Protein AF-A0A4Q6V0B9-F1 (afdb_monomer)

Mean predicted aligned error: 12.55 Å

Secondary structure (DSSP, 8-state):
--HHHHHHHSSHHHHHHHHHHHHHHHHHHHHHTT--HHHHHHHHHHHHHHHHHHHHHHHHTS-PPPPPPPTTSPPEEEEEEEEEEEEEETTT--EETT--S-STTEEEEEEEEE--TTS--EEEEEEESS-GGGTTSPPGGGPPPEEEEEE-SS-TT-EE--SS--HHHHHHHHHHHHSPPP-PPP----SSPTTHHHHHHHHHHHHHHHHHHHH--

Structure (mmCIF, N/CA/C/O backbone):
data_AF-A0A4Q6V0B9-F1
#
_entry.id   AF-A0A4Q6V0B9-F1
#
loop_
_atom_site.group_PDB
_atom_site.id
_atom_site.type_symbol
_atom_site.label_atom_id
_atom_site.label_alt_id
_atom_site.label_comp_id
_atom_site.label_asym_id
_atom_site.label_entity_id
_atom_site.label_seq_id
_atom_site.pdbx_PDB_ins_code
_atom_site.Cartn_x
_atom_site.Cartn_y
_atom_site.Cartn_z
_atom_site.occupancy
_atom_site.B_iso_or_equiv
_atom_site.auth_seq_id
_atom_site.auth_comp_id
_atom_site.auth_asym_id
_atom_site.auth_atom_id
_atom_site.pdbx_PDB_model_num
ATOM 1 N N . MET A 1 1 ? 15.419 -23.524 -5.557 1.00 50.53 1 MET A N 1
ATOM 2 C CA . MET A 1 1 ? 14.601 -22.535 -6.299 1.00 50.53 1 MET A CA 1
ATOM 3 C C . MET A 1 1 ? 13.238 -23.165 -6.580 1.00 50.53 1 MET A C 1
ATOM 5 O O . MET A 1 1 ? 13.210 -24.249 -7.146 1.00 50.53 1 MET A O 1
ATOM 9 N N . ASN A 1 2 ? 12.128 -22.582 -6.110 1.00 62.88 2 ASN A N 1
ATOM 10 C CA . ASN A 1 2 ? 10.799 -23.210 -6.207 1.00 62.88 2 ASN A CA 1
ATOM 11 C C . ASN A 1 2 ? 10.271 -23.213 -7.658 1.00 62.88 2 ASN A C 1
ATOM 13 O O . ASN A 1 2 ? 10.481 -22.255 -8.401 1.00 62.88 2 ASN A O 1
ATOM 17 N N . ARG A 1 3 ? 9.529 -24.263 -8.057 1.00 60.28 3 ARG A N 1
ATOM 18 C CA . ARG A 1 3 ? 8.915 -24.395 -9.404 1.00 60.28 3 ARG A CA 1
ATOM 19 C C . ARG A 1 3 ? 8.050 -23.189 -9.796 1.00 60.28 3 ARG A C 1
ATOM 21 O O . ARG A 1 3 ? 8.023 -22.807 -10.963 1.00 60.28 3 ARG A O 1
ATOM 28 N N . ALA A 1 4 ? 7.376 -22.575 -8.823 1.00 58.84 4 ALA A N 1
ATOM 29 C CA . ALA A 1 4 ? 6.580 -21.365 -9.027 1.00 58.84 4 ALA A CA 1
ATOM 30 C C . ALA A 1 4 ? 7.448 -20.158 -9.424 1.00 58.84 4 ALA A C 1
ATOM 32 O O . ALA A 1 4 ? 7.098 -19.416 -10.336 1.00 58.84 4 ALA A O 1
ATOM 33 N N . THR A 1 5 ? 8.618 -20.005 -8.798 1.00 57.66 5 THR A N 1
ATOM 34 C CA . THR A 1 5 ? 9.579 -18.938 -9.101 1.00 57.66 5 THR A CA 1
ATOM 35 C C . THR A 1 5 ? 10.190 -19.124 -10.489 1.00 57.66 5 THR A C 1
ATOM 37 O O . THR A 1 5 ? 10.350 -18.155 -11.219 1.00 57.66 5 THR A O 1
ATOM 40 N N . PHE A 1 6 ? 10.461 -20.372 -10.888 1.00 61.44 6 PHE A N 1
ATOM 41 C CA . PHE A 1 6 ? 10.978 -20.697 -12.221 1.00 61.44 6 PHE A CA 1
ATOM 42 C C . PHE A 1 6 ? 9.956 -20.400 -13.330 1.00 61.44 6 PHE A C 1
ATOM 44 O O . PHE A 1 6 ? 10.293 -19.751 -14.314 1.00 61.44 6 PHE A O 1
ATOM 51 N N . ARG A 1 7 ? 8.685 -20.795 -13.153 1.00 61.41 7 ARG A N 1
ATOM 52 C CA . ARG A 1 7 ? 7.607 -20.445 -14.099 1.00 61.41 7 ARG A CA 1
ATOM 53 C C . ARG A 1 7 ? 7.353 -18.942 -14.187 1.00 61.41 7 ARG A C 1
ATOM 55 O O . ARG A 1 7 ? 7.027 -18.458 -15.263 1.00 61.41 7 ARG A O 1
ATOM 62 N N . ALA A 1 8 ? 7.498 -18.214 -13.082 1.00 61.16 8 ALA A N 1
ATOM 63 C CA . ALA A 1 8 ? 7.371 -16.760 -13.086 1.00 61.16 8 ALA A CA 1
ATOM 64 C C . ALA A 1 8 ? 8.537 -16.075 -13.824 1.00 61.16 8 ALA A C 1
ATOM 66 O O . ALA A 1 8 ? 8.316 -15.069 -14.491 1.00 61.16 8 ALA A O 1
ATOM 67 N N . LEU A 1 9 ? 9.757 -16.623 -13.734 1.00 61.03 9 LEU A N 1
ATOM 68 C CA . LEU A 1 9 ? 10.940 -16.084 -14.414 1.00 61.03 9 LEU A CA 1
ATOM 69 C C . LEU A 1 9 ? 10.961 -16.404 -15.919 1.00 61.03 9 LEU A C 1
ATOM 71 O O . LEU A 1 9 ? 11.289 -15.540 -16.721 1.00 61.03 9 LEU A O 1
ATOM 75 N N . PHE A 1 10 ? 10.600 -17.633 -16.299 1.00 64.31 10 PHE A N 1
ATOM 76 C CA . PHE A 1 10 ? 10.677 -18.145 -17.677 1.00 64.31 10 PHE A CA 1
ATOM 77 C C . PHE A 1 10 ? 9.311 -18.256 -18.368 1.00 64.31 10 PHE A C 1
ATOM 79 O O . PHE A 1 10 ? 9.155 -18.973 -19.354 1.00 64.31 10 PHE A O 1
ATOM 86 N N . GLY A 1 11 ? 8.292 -17.575 -17.844 1.00 69.00 11 GLY A N 1
ATOM 87 C CA . GLY A 1 11 ? 6.987 -17.517 -18.490 1.00 69.00 11 GLY A CA 1
ATOM 88 C C . GLY A 1 11 ? 7.049 -16.735 -19.813 1.00 69.00 11 GLY A C 1
ATOM 89 O O . GLY A 1 11 ? 7.821 -15.779 -19.914 1.00 69.00 11 GLY A O 1
ATOM 90 N N . PRO A 1 12 ? 6.200 -17.062 -20.806 1.00 66.00 12 PRO A N 1
ATOM 91 C CA . PRO A 1 12 ? 6.131 -16.336 -22.076 1.00 66.00 12 PRO A CA 1
ATOM 92 C C . PRO A 1 12 ? 6.023 -14.801 -21.943 1.00 66.00 12 PRO A C 1
ATOM 94 O O . PRO A 1 12 ? 6.752 -14.112 -22.658 1.00 66.00 12 PRO A O 1
ATOM 97 N N . PRO A 1 13 ? 5.228 -14.216 -21.016 1.00 65.19 13 PRO A N 1
ATOM 98 C CA . PRO A 1 13 ? 5.191 -12.759 -20.867 1.00 65.19 13 PRO A CA 1
ATOM 99 C C . PRO A 1 13 ? 6.498 -12.173 -20.310 1.00 65.19 13 PRO A C 1
ATOM 101 O O . PRO A 1 13 ? 6.861 -11.054 -20.664 1.00 65.19 13 PRO A O 1
ATOM 104 N N . ALA A 1 14 ? 7.227 -12.918 -19.472 1.00 63.88 14 ALA A N 1
ATOM 105 C CA . ALA A 1 14 ? 8.509 -12.473 -18.928 1.00 63.88 14 ALA A CA 1
ATOM 106 C C . ALA A 1 14 ? 9.616 -12.500 -19.995 1.00 63.88 14 ALA A C 1
ATOM 108 O O . ALA A 1 14 ? 10.407 -11.565 -20.089 1.00 63.88 14 ALA A O 1
ATOM 109 N N . LEU A 1 15 ? 9.629 -13.530 -20.844 1.00 68.00 15 LEU A N 1
ATOM 110 C CA . LEU A 1 15 ? 10.570 -13.646 -21.962 1.00 68.00 15 LEU A CA 1
ATOM 111 C C . LEU A 1 15 ? 10.353 -12.543 -23.006 1.00 68.00 15 LEU A C 1
ATOM 113 O O . LEU A 1 15 ? 11.308 -11.874 -23.395 1.00 68.00 15 LEU A O 1
ATOM 117 N N . LEU A 1 16 ? 9.101 -12.301 -23.407 1.00 72.81 16 LEU A N 1
ATOM 118 C CA . LEU A 1 16 ? 8.765 -11.247 -24.372 1.00 72.81 16 LEU A CA 1
ATOM 119 C C . LEU A 1 16 ? 9.077 -9.846 -23.830 1.00 72.81 16 LEU A C 1
ATOM 121 O O . LEU A 1 16 ? 9.609 -9.010 -24.556 1.00 72.81 16 LEU A O 1
ATOM 125 N N . GLY A 1 17 ? 8.802 -9.595 -22.546 1.00 68.06 17 GLY A N 1
ATOM 126 C CA . GLY A 1 17 ? 9.111 -8.316 -21.904 1.00 68.06 17 GLY A CA 1
ATOM 127 C C . GLY A 1 17 ? 10.608 -8.067 -21.685 1.00 68.06 17 GLY A C 1
ATOM 128 O O . GLY A 1 17 ? 11.027 -6.914 -21.608 1.00 68.06 17 GLY A O 1
ATOM 129 N N . ALA A 1 18 ? 11.427 -9.120 -21.595 1.00 76.56 18 ALA A N 1
ATOM 130 C CA . ALA A 1 18 ? 12.866 -8.999 -21.362 1.00 76.56 18 ALA A CA 1
ATOM 131 C C . ALA A 1 18 ? 13.664 -8.651 -22.631 1.00 76.56 18 ALA A C 1
ATOM 133 O O . ALA A 1 18 ? 14.742 -8.072 -22.519 1.00 76.56 18 ALA A O 1
ATOM 134 N N . LEU A 1 19 ? 13.140 -8.949 -23.826 1.00 76.38 19 LEU A N 1
ATOM 135 C CA . LEU A 1 19 ? 13.783 -8.633 -25.110 1.00 76.38 19 LEU A CA 1
ATOM 136 C C . LEU A 1 19 ? 14.119 -7.140 -25.296 1.00 76.38 19 LEU A C 1
ATOM 138 O O . LEU A 1 19 ? 15.283 -6.840 -25.566 1.00 76.38 19 LEU A O 1
ATOM 142 N N . PRO A 1 20 ? 13.181 -6.184 -25.128 1.00 76.81 20 PRO A N 1
ATOM 143 C CA . PRO A 1 20 ? 13.500 -4.762 -25.281 1.00 76.81 20 PRO A CA 1
ATOM 144 C C . PRO A 1 20 ? 14.493 -4.266 -24.218 1.00 76.81 20 PRO A C 1
ATOM 146 O O . PRO A 1 20 ? 15.360 -3.447 -24.520 1.00 76.81 20 PRO A O 1
ATOM 149 N N . VAL A 1 21 ? 14.416 -4.799 -22.992 1.00 77.56 21 VAL A N 1
ATOM 150 C CA . VAL A 1 21 ? 15.358 -4.485 -21.904 1.00 77.56 21 VAL A CA 1
ATOM 151 C C . VAL A 1 21 ? 16.761 -4.999 -22.244 1.00 77.56 21 VAL A C 1
ATOM 153 O O . VAL A 1 21 ? 17.739 -4.266 -22.114 1.00 77.56 21 VAL A O 1
ATOM 156 N N . GLY A 1 22 ? 16.862 -6.237 -22.731 1.00 74.62 22 GLY A N 1
ATOM 157 C CA . GLY A 1 22 ? 18.119 -6.840 -23.164 1.00 74.62 22 GLY A CA 1
ATOM 158 C C . GLY A 1 22 ? 18.735 -6.119 -24.360 1.00 74.62 22 GLY A C 1
ATOM 159 O O . GLY A 1 22 ? 19.936 -5.864 -24.356 1.00 74.62 22 GLY A O 1
ATOM 160 N N . ALA A 1 23 ? 17.936 -5.710 -25.348 1.00 77.44 23 ALA A N 1
ATOM 161 C CA . ALA A 1 23 ? 18.414 -4.936 -26.495 1.00 77.44 23 ALA A CA 1
ATOM 162 C C . ALA A 1 23 ? 19.003 -3.576 -26.074 1.00 77.44 23 ALA A C 1
ATOM 164 O O . ALA A 1 23 ? 20.096 -3.217 -26.516 1.00 77.44 23 ALA A O 1
ATOM 165 N N . ALA A 1 24 ? 18.331 -2.855 -25.167 1.00 78.00 24 ALA A N 1
ATOM 166 C CA . ALA A 1 24 ? 18.818 -1.585 -24.625 1.00 78.00 24 ALA A CA 1
ATOM 167 C C . ALA A 1 24 ? 20.164 -1.740 -23.892 1.00 78.00 24 ALA A C 1
ATOM 169 O O . ALA A 1 24 ? 21.108 -0.988 -24.149 1.00 78.00 24 ALA A O 1
ATOM 170 N N . LEU A 1 25 ? 20.276 -2.762 -23.036 1.00 77.25 25 LEU A N 1
ATOM 171 C CA . LEU A 1 25 ? 21.504 -3.079 -22.301 1.00 77.25 25 LEU A CA 1
ATOM 172 C C . LEU A 1 25 ? 22.638 -3.547 -23.225 1.00 77.25 25 LEU A C 1
ATOM 174 O O . LEU A 1 25 ? 23.798 -3.208 -22.997 1.00 77.25 25 LEU A O 1
ATOM 178 N N . THR A 1 26 ? 22.317 -4.282 -24.292 1.00 77.81 26 THR A N 1
ATOM 179 C CA . THR A 1 26 ? 23.293 -4.719 -25.304 1.00 77.81 26 THR A CA 1
ATOM 180 C C . THR A 1 26 ? 23.879 -3.521 -26.045 1.00 77.81 26 THR A C 1
ATOM 182 O O . THR A 1 26 ? 25.097 -3.416 -26.175 1.00 77.81 26 THR A O 1
ATOM 185 N N . ALA A 1 27 ? 23.031 -2.589 -26.495 1.00 76.81 27 ALA A N 1
ATOM 186 C CA . ALA A 1 27 ? 23.470 -1.370 -27.176 1.00 76.81 27 ALA A CA 1
ATOM 187 C C . ALA A 1 27 ? 24.380 -0.515 -26.278 1.00 76.81 27 ALA A C 1
ATOM 189 O O . ALA A 1 27 ? 25.416 -0.027 -26.733 1.00 76.81 27 ALA A O 1
ATOM 190 N N . LEU A 1 28 ? 24.040 -0.409 -24.988 1.00 74.19 28 LEU A N 1
ATOM 191 C CA . LEU A 1 28 ? 24.878 0.242 -23.982 1.00 74.19 28 LEU A CA 1
ATOM 192 C C . LEU A 1 28 ? 26.241 -0.463 -23.841 1.00 74.19 28 LEU A C 1
ATOM 194 O O . LEU A 1 28 ? 27.280 0.192 -23.896 1.00 74.19 28 LEU A O 1
ATOM 198 N N . GLY A 1 29 ? 26.250 -1.791 -23.689 1.00 76.94 29 GLY A N 1
ATOM 199 C CA . GLY A 1 29 ? 27.471 -2.584 -23.510 1.00 76.94 29 GLY A CA 1
ATOM 200 C C . GLY A 1 29 ? 28.407 -2.553 -24.723 1.00 76.94 29 GLY A C 1
ATOM 201 O O . GLY A 1 29 ? 29.620 -2.397 -24.573 1.00 76.94 29 GLY A O 1
ATOM 202 N N . LEU A 1 30 ? 27.860 -2.632 -25.938 1.00 78.44 30 LEU A N 1
ATOM 203 C CA . LEU A 1 30 ? 28.641 -2.487 -27.170 1.00 78.44 30 LEU A CA 1
ATOM 204 C C . LEU A 1 30 ? 29.199 -1.069 -27.311 1.00 78.44 30 LEU A C 1
ATOM 206 O O . LEU A 1 30 ? 30.365 -0.902 -27.660 1.00 78.44 30 LEU A O 1
ATOM 210 N N . GLY A 1 31 ? 28.407 -0.051 -26.972 1.00 74.81 31 GLY A N 1
ATOM 211 C CA . GLY A 1 31 ? 28.872 1.329 -26.946 1.00 74.81 31 GLY A CA 1
ATOM 212 C C . GLY A 1 31 ? 30.029 1.557 -25.962 1.00 74.81 31 GLY A C 1
ATOM 213 O O . GLY A 1 31 ? 31.002 2.221 -26.306 1.00 74.81 31 GLY A O 1
ATOM 214 N N . LEU A 1 32 ? 29.959 0.986 -24.754 1.00 77.31 32 LEU A N 1
ATOM 215 C CA . LEU A 1 32 ? 30.976 1.169 -23.704 1.00 77.31 32 LEU A CA 1
ATOM 216 C C . LEU A 1 32 ? 32.318 0.519 -24.040 1.00 77.31 32 LEU A C 1
ATOM 218 O O . LEU A 1 32 ? 33.349 0.932 -23.519 1.00 77.31 32 LEU A O 1
ATOM 222 N N . THR A 1 33 ? 32.310 -0.500 -24.894 1.00 76.38 33 THR A N 1
ATOM 223 C CA . THR A 1 33 ? 33.484 -1.342 -25.141 1.00 76.38 33 THR A CA 1
ATOM 224 C C . THR A 1 33 ? 34.158 -1.074 -26.493 1.00 76.38 33 THR A C 1
ATOM 226 O O . THR A 1 33 ? 35.020 -1.850 -26.908 1.00 76.38 33 THR A O 1
ATOM 229 N N . GLY A 1 34 ? 33.797 0.026 -27.165 1.00 66.31 34 GLY A N 1
ATOM 230 C CA . GLY A 1 34 ? 34.438 0.485 -28.406 1.00 66.31 34 GLY A CA 1
ATOM 231 C C . GLY A 1 34 ? 33.494 0.694 -29.594 1.00 66.31 34 GLY A C 1
ATOM 232 O O . GLY A 1 34 ? 33.956 1.043 -30.676 1.00 66.31 34 GLY A O 1
ATOM 233 N N . GLY A 1 35 ? 32.184 0.495 -29.423 1.00 67.81 35 GLY A N 1
ATOM 234 C CA . GLY A 1 35 ? 31.185 0.838 -30.435 1.00 67.81 35 GLY A CA 1
ATOM 235 C C . GLY A 1 35 ? 31.059 2.350 -30.659 1.00 67.81 35 GLY A C 1
ATOM 236 O O . GLY A 1 35 ? 31.429 3.164 -29.812 1.00 67.81 35 GLY A O 1
ATOM 237 N N . GLY A 1 36 ? 30.503 2.743 -31.809 1.00 77.94 36 GLY A N 1
ATOM 238 C CA . GLY A 1 36 ? 30.309 4.154 -32.153 1.00 77.94 36 GLY A CA 1
ATOM 239 C C . GLY A 1 36 ? 29.530 4.927 -31.079 1.00 77.94 36 GLY A C 1
ATOM 240 O O . GLY A 1 36 ? 28.572 4.417 -30.502 1.00 77.94 36 GLY A O 1
ATOM 241 N N . ARG A 1 37 ? 29.898 6.194 -30.844 1.00 79.56 37 ARG A N 1
ATOM 242 C CA . ARG A 1 37 ? 29.317 7.074 -29.803 1.00 79.56 37 ARG A CA 1
ATOM 243 C C . ARG A 1 37 ? 27.782 7.179 -29.853 1.00 79.56 37 ARG A C 1
ATOM 245 O O . ARG A 1 37 ? 27.145 7.426 -28.834 1.00 79.56 37 ARG A O 1
ATOM 252 N N . TRP A 1 38 ? 27.184 6.946 -31.017 1.00 76.69 38 TRP A N 1
ATOM 253 C CA . TRP A 1 38 ? 25.732 6.873 -31.195 1.00 76.69 38 TRP A CA 1
ATOM 254 C C . TRP A 1 38 ? 25.079 5.677 -30.478 1.00 76.69 38 TRP A C 1
ATOM 256 O O . TRP A 1 38 ? 24.003 5.833 -29.908 1.00 76.69 38 TRP A O 1
ATOM 266 N N . LEU A 1 39 ? 25.740 4.514 -30.431 1.00 75.75 39 LEU A N 1
ATOM 267 C CA . LEU A 1 39 ? 25.259 3.324 -29.710 1.00 75.75 39 LEU A CA 1
ATOM 268 C C . LEU A 1 39 ? 25.235 3.550 -28.196 1.00 75.75 39 LEU A C 1
ATOM 270 O O . LEU A 1 39 ? 24.290 3.132 -27.534 1.00 75.75 39 LEU A O 1
ATOM 274 N N . LEU A 1 40 ? 26.228 4.270 -27.664 1.00 75.06 40 LEU A N 1
ATOM 275 C CA . LEU A 1 40 ? 26.255 4.689 -26.260 1.00 75.06 40 LEU A CA 1
ATOM 276 C C . LEU A 1 40 ? 25.052 5.557 -25.900 1.00 75.06 40 LEU A C 1
ATOM 278 O O . LEU A 1 40 ? 24.365 5.279 -24.921 1.00 75.06 40 LEU A O 1
ATOM 282 N N . LEU A 1 41 ? 24.798 6.603 -26.691 1.00 79.00 41 LEU A N 1
ATOM 283 C CA . LEU A 1 41 ? 23.709 7.546 -26.433 1.00 79.00 41 LEU A CA 1
ATOM 284 C C . LEU A 1 41 ? 22.342 6.860 -26.543 1.00 79.00 41 LEU A C 1
ATOM 286 O O . LEU A 1 41 ? 21.498 7.027 -25.662 1.00 79.00 41 LEU A O 1
ATOM 290 N N . LEU A 1 42 ? 22.149 6.040 -27.581 1.00 79.25 42 LEU A N 1
ATOM 291 C CA . LEU A 1 42 ? 20.912 5.289 -27.788 1.00 79.25 42 LEU A CA 1
ATOM 292 C C . LEU A 1 42 ? 20.694 4.244 -26.682 1.00 79.25 42 LEU A C 1
ATOM 294 O O . LEU A 1 42 ? 19.610 4.168 -26.107 1.00 79.25 42 LEU A O 1
ATOM 298 N N . GLY A 1 43 ? 21.732 3.472 -26.349 1.00 75.06 43 GLY A N 1
ATOM 299 C CA . GLY A 1 43 ? 21.692 2.455 -25.300 1.00 75.06 43 GLY A CA 1
ATOM 300 C C . GLY A 1 43 ? 21.425 3.052 -23.921 1.00 75.06 43 GLY A C 1
ATOM 301 O O . GLY A 1 43 ? 20.606 2.522 -23.172 1.00 75.06 43 GLY A O 1
ATOM 302 N N . ALA A 1 44 ? 22.040 4.193 -23.598 1.00 75.56 44 ALA A N 1
ATOM 303 C CA . ALA A 1 44 ? 21.812 4.899 -22.339 1.00 75.56 44 ALA A CA 1
ATOM 304 C C . ALA A 1 44 ? 20.371 5.410 -22.222 1.00 75.56 44 ALA A C 1
ATOM 306 O O . ALA A 1 44 ? 19.712 5.147 -21.215 1.00 75.56 44 ALA A O 1
ATOM 307 N N . ALA A 1 45 ? 19.856 6.074 -23.261 1.00 77.00 45 ALA A N 1
ATOM 308 C CA . ALA A 1 45 ? 18.483 6.574 -23.279 1.00 77.00 45 ALA A CA 1
ATOM 309 C C . ALA A 1 45 ? 17.455 5.432 -23.184 1.00 77.00 45 ALA A C 1
ATOM 311 O O . ALA A 1 45 ? 16.521 5.499 -22.382 1.00 77.00 45 ALA A O 1
ATOM 312 N N . ALA A 1 46 ? 17.658 4.352 -23.943 1.00 76.94 46 ALA A N 1
ATOM 313 C CA . ALA A 1 46 ? 16.784 3.184 -23.917 1.00 76.94 46 ALA A CA 1
ATOM 314 C C . ALA A 1 46 ? 16.818 2.466 -22.557 1.00 76.94 46 ALA A C 1
ATOM 316 O O . ALA A 1 46 ? 15.772 2.081 -22.034 1.00 76.94 46 ALA A O 1
ATOM 317 N N . THR A 1 47 ? 17.999 2.340 -21.943 1.00 77.19 47 THR A N 1
ATOM 318 C CA . THR A 1 47 ? 18.152 1.723 -20.615 1.00 77.19 47 THR A CA 1
ATOM 319 C C . THR A 1 47 ? 17.480 2.571 -19.537 1.00 77.19 47 THR A C 1
ATOM 321 O O . THR A 1 47 ? 16.760 2.035 -18.695 1.00 77.19 47 THR A O 1
ATOM 324 N N . ALA A 1 48 ? 17.642 3.896 -19.586 1.00 76.94 48 ALA A N 1
ATOM 325 C CA . ALA A 1 48 ? 16.956 4.812 -18.678 1.00 76.94 48 ALA A CA 1
ATOM 326 C C . ALA A 1 48 ? 15.426 4.701 -18.812 1.00 76.94 48 ALA A C 1
ATOM 328 O O . ALA A 1 48 ? 14.727 4.577 -17.806 1.00 76.94 48 ALA A O 1
ATOM 329 N N . GLY A 1 49 ? 14.907 4.662 -20.044 1.00 75.12 49 GLY A N 1
ATOM 330 C CA . GLY A 1 49 ? 13.483 4.446 -20.310 1.00 75.12 49 GLY A CA 1
ATOM 331 C C . GLY A 1 49 ? 12.971 3.109 -19.764 1.00 75.12 49 GLY A C 1
ATOM 332 O O . GLY A 1 49 ? 11.942 3.069 -19.089 1.00 75.12 49 GLY A O 1
ATOM 333 N N . ALA A 1 50 ? 13.716 2.021 -19.981 1.00 77.00 50 ALA A N 1
ATOM 334 C CA . ALA A 1 50 ? 13.375 0.701 -19.454 1.00 77.00 50 ALA A CA 1
ATOM 335 C C . ALA A 1 50 ? 13.322 0.692 -17.918 1.00 77.00 50 ALA A C 1
ATOM 337 O O . ALA A 1 50 ? 12.365 0.180 -17.338 1.00 77.00 50 ALA A O 1
ATOM 338 N N . LEU A 1 51 ? 14.305 1.304 -17.250 1.00 78.50 51 LEU A N 1
ATOM 339 C CA . LEU A 1 51 ? 14.340 1.412 -15.790 1.00 78.50 51 LEU A CA 1
ATOM 340 C C . LEU A 1 51 ? 13.171 2.236 -15.237 1.00 78.50 51 LEU A C 1
ATOM 342 O O . LEU A 1 51 ? 12.594 1.851 -14.222 1.00 78.50 51 LEU A O 1
ATOM 346 N N . LEU A 1 52 ? 12.780 3.324 -15.907 1.00 76.25 52 LEU A N 1
ATOM 347 C CA . LEU A 1 52 ? 11.614 4.126 -15.520 1.00 76.25 52 LEU A CA 1
ATOM 348 C C . LEU A 1 52 ? 10.307 3.331 -15.630 1.00 76.25 52 LEU A C 1
ATOM 350 O O . LEU A 1 52 ? 9.482 3.368 -14.716 1.00 76.25 52 LEU A O 1
ATOM 354 N N . LEU A 1 53 ? 10.128 2.575 -16.714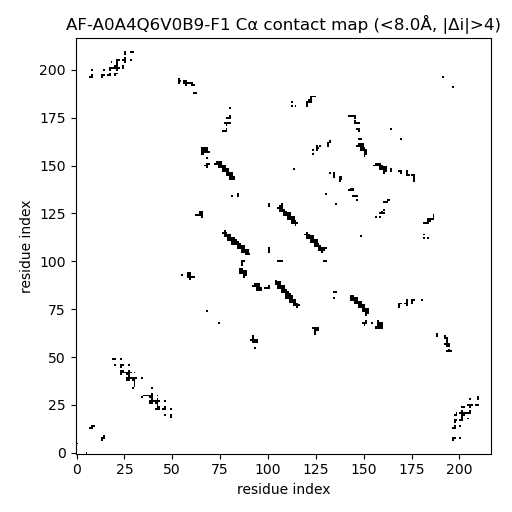 1.00 73.69 53 LEU A N 1
ATOM 355 C CA . LEU A 1 53 ? 8.956 1.716 -16.896 1.00 73.69 53 LEU A CA 1
ATOM 356 C C . LEU A 1 53 ? 8.910 0.599 -15.849 1.00 73.69 53 LEU A C 1
ATOM 358 O O . LEU A 1 53 ? 7.864 0.334 -15.259 1.00 73.69 53 LEU A O 1
ATOM 362 N N . LEU A 1 54 ? 10.053 -0.018 -15.563 1.00 73.31 54 LEU A N 1
ATOM 363 C CA . LEU A 1 54 ? 10.175 -1.042 -14.530 1.00 73.31 54 LEU A CA 1
ATOM 364 C C . LEU A 1 54 ? 9.908 -0.491 -13.131 1.00 73.31 54 LEU A C 1
ATOM 366 O O . LEU A 1 54 ? 9.236 -1.148 -12.341 1.00 73.31 54 LEU A O 1
ATOM 370 N N . ALA A 1 55 ? 10.372 0.723 -12.835 1.00 67.94 55 ALA A N 1
ATOM 371 C CA . ALA A 1 55 ? 10.039 1.410 -11.596 1.00 67.94 55 ALA A CA 1
ATOM 372 C C . ALA A 1 55 ? 8.525 1.653 -11.487 1.00 67.94 55 ALA A C 1
ATOM 374 O O . ALA A 1 55 ? 7.940 1.375 -10.442 1.00 67.94 55 ALA A O 1
ATOM 375 N N . ALA A 1 56 ? 7.862 2.073 -12.570 1.00 66.25 56 ALA A N 1
ATOM 376 C CA . ALA A 1 56 ? 6.410 2.249 -12.591 1.00 66.25 56 ALA A CA 1
ATOM 377 C C . ALA A 1 56 ? 5.650 0.927 -12.352 1.00 66.25 56 ALA A C 1
ATOM 379 O O . ALA A 1 56 ? 4.672 0.898 -11.599 1.00 66.25 56 ALA A O 1
ATOM 380 N N . VAL A 1 57 ? 6.118 -0.185 -12.931 1.00 66.56 57 VAL A N 1
ATOM 381 C CA . VAL A 1 57 ? 5.551 -1.524 -12.693 1.00 66.56 57 VAL A CA 1
ATOM 382 C C . VAL A 1 57 ? 5.782 -1.969 -11.247 1.00 66.56 57 VAL A C 1
ATOM 384 O O . VAL A 1 57 ? 4.841 -2.414 -10.585 1.00 66.56 57 VAL A O 1
ATOM 387 N N . ALA A 1 58 ? 6.991 -1.789 -10.717 1.00 64.19 58 ALA A N 1
ATOM 388 C CA . ALA A 1 58 ? 7.315 -2.085 -9.324 1.00 64.19 58 ALA A CA 1
ATOM 389 C C . ALA A 1 58 ? 6.441 -1.281 -8.349 1.00 64.19 58 ALA A C 1
ATOM 391 O O . ALA A 1 58 ? 6.003 -1.813 -7.329 1.00 64.19 58 ALA A O 1
ATOM 392 N N . GLU A 1 59 ? 6.136 -0.021 -8.671 1.00 60.78 59 GLU A N 1
ATOM 393 C CA . GLU A 1 59 ? 5.215 0.808 -7.895 1.00 60.78 59 GLU A CA 1
ATOM 394 C C . GLU A 1 59 ? 3.771 0.287 -7.946 1.00 60.78 59 GLU A C 1
ATOM 396 O O . GLU A 1 59 ? 3.117 0.253 -6.904 1.00 60.78 59 GLU A O 1
ATOM 401 N N . SER A 1 60 ? 3.293 -0.184 -9.104 1.00 55.91 60 SER A N 1
ATOM 402 C CA . SER A 1 60 ? 1.938 -0.746 -9.257 1.00 55.91 60 SER A CA 1
ATOM 403 C C . SER A 1 60 ? 1.729 -2.074 -8.510 1.00 55.91 60 SER A C 1
ATOM 405 O O . SER A 1 60 ? 0.641 -2.338 -7.997 1.00 55.91 60 SER A O 1
ATOM 407 N N . GLY A 1 61 ? 2.783 -2.891 -8.391 1.00 50.53 61 GLY A N 1
ATOM 408 C CA . GLY A 1 61 ? 2.755 -4.183 -7.697 1.00 50.53 61 GLY A CA 1
ATOM 409 C C . GLY A 1 61 ? 2.875 -4.093 -6.171 1.00 50.53 61 GLY A C 1
ATOM 410 O O . GLY A 1 61 ? 2.770 -5.110 -5.482 1.00 50.53 61 GLY A O 1
ATOM 411 N N . ASN A 1 62 ? 3.100 -2.899 -5.612 1.00 51.44 62 ASN A N 1
ATOM 412 C CA . ASN A 1 62 ? 3.332 -2.726 -4.180 1.00 51.44 62 ASN A CA 1
ATOM 413 C C . ASN A 1 62 ? 2.032 -2.796 -3.362 1.00 51.44 62 ASN A C 1
ATOM 415 O O . ASN A 1 62 ? 1.418 -1.784 -3.010 1.00 51.44 62 ASN A O 1
ATOM 419 N N . GLY A 1 63 ? 1.705 -4.022 -2.957 1.00 52.12 63 GLY A N 1
ATOM 420 C CA . GLY A 1 63 ? 0.888 -4.320 -1.788 1.00 52.12 63 GLY A CA 1
ATOM 421 C C . GLY A 1 63 ? -0.546 -4.681 -2.129 1.00 52.12 63 GLY A C 1
ATOM 422 O O . GLY A 1 63 ? -1.355 -3.812 -2.469 1.00 52.12 63 GLY A O 1
ATOM 423 N N . SER A 1 64 ? -0.872 -5.960 -1.946 1.00 53.72 64 SER A N 1
ATOM 424 C CA . SER A 1 64 ? -2.243 -6.394 -1.698 1.00 53.72 64 SER A CA 1
ATOM 425 C C . SER A 1 64 ? -2.801 -5.561 -0.546 1.00 53.72 64 SER A C 1
ATOM 427 O O . SER A 1 64 ? -2.257 -5.570 0.561 1.00 53.72 64 SER A O 1
ATOM 429 N N . ALA A 1 65 ? -3.837 -4.779 -0.841 1.00 63.47 65 ALA A N 1
ATOM 430 C CA . ALA A 1 65 ? -4.557 -4.023 0.168 1.00 63.47 65 ALA A CA 1
ATOM 431 C C . ALA A 1 65 ? -5.135 -4.991 1.199 1.00 63.47 65 ALA A C 1
ATOM 433 O O . ALA A 1 65 ? -5.630 -6.059 0.833 1.00 63.47 65 ALA A O 1
ATOM 434 N N . SER A 1 66 ? -5.098 -4.610 2.472 1.00 70.25 66 SER A N 1
ATOM 435 C CA . SER A 1 66 ? -5.937 -5.277 3.463 1.00 70.25 66 SER A CA 1
ATOM 436 C C . SER A 1 66 ? -7.405 -5.193 3.056 1.00 70.25 66 SER A C 1
ATOM 438 O O . SER A 1 66 ? -7.866 -4.223 2.450 1.00 70.25 66 SER A O 1
ATOM 440 N N . LEU A 1 67 ? -8.123 -6.268 3.355 1.00 78.94 67 LEU A N 1
ATOM 441 C CA . LEU A 1 67 ? -9.546 -6.389 3.074 1.00 78.94 67 LEU A CA 1
ATOM 442 C C . LEU A 1 67 ? -10.356 -5.920 4.281 1.00 78.94 67 LEU A C 1
ATOM 444 O O . LEU A 1 67 ? -9.873 -5.921 5.413 1.00 78.94 67 LEU A O 1
ATOM 448 N N . ALA A 1 68 ? -11.624 -5.588 4.054 1.00 79.56 68 ALA A N 1
ATOM 449 C CA . ALA A 1 68 ? -12.544 -5.369 5.158 1.00 79.56 68 ALA A CA 1
ATOM 450 C C . ALA A 1 68 ? -12.692 -6.643 6.021 1.00 79.56 68 ALA A C 1
ATOM 452 O O . ALA A 1 68 ? -12.685 -7.760 5.468 1.00 79.56 68 ALA A O 1
ATOM 453 N N . PRO A 1 69 ? -12.842 -6.494 7.356 1.00 80.38 69 PRO A N 1
ATOM 454 C CA . PRO A 1 69 ? -13.343 -7.558 8.221 1.00 80.38 69 PRO A CA 1
ATOM 455 C C . PRO A 1 69 ? -14.620 -8.165 7.639 1.00 80.38 69 PRO A C 1
ATOM 457 O O . PRO A 1 69 ? -15.408 -7.469 6.992 1.00 80.38 69 PRO A O 1
ATOM 460 N N . ARG A 1 70 ? -14.819 -9.474 7.823 1.00 81.94 70 ARG A N 1
ATOM 461 C CA . ARG A 1 70 ? -16.004 -10.132 7.265 1.00 81.94 70 ARG A CA 1
ATOM 462 C C . ARG A 1 70 ? -17.273 -9.625 7.961 1.00 81.94 70 ARG A C 1
ATOM 464 O O . ARG A 1 70 ? -17.305 -9.593 9.193 1.00 81.94 70 ARG A O 1
ATOM 471 N N . PRO A 1 71 ? -18.330 -9.281 7.207 1.00 75.06 71 PRO A N 1
ATOM 472 C CA . PRO A 1 71 ? -19.617 -8.963 7.810 1.00 75.06 71 PRO A CA 1
ATOM 473 C C . PRO A 1 71 ? -20.131 -10.175 8.602 1.00 75.06 71 PRO A C 1
ATOM 475 O O . PRO A 1 71 ? -20.023 -11.312 8.144 1.00 75.06 71 PRO A O 1
ATOM 478 N N . GLY A 1 72 ? -20.643 -9.934 9.811 1.00 73.88 72 GLY A N 1
ATOM 479 C CA . GLY A 1 72 ? -21.139 -10.982 10.713 1.00 73.88 72 GLY A CA 1
ATOM 480 C C . GLY A 1 72 ? -20.076 -11.679 11.572 1.00 73.88 72 GLY A C 1
ATOM 481 O O . GLY A 1 72 ? -20.433 -12.526 12.386 1.00 73.88 72 GLY A O 1
ATOM 482 N N . ARG A 1 73 ? -18.787 -11.327 11.443 1.00 79.06 73 ARG A N 1
ATOM 483 C CA . ARG A 1 73 ? -17.723 -11.814 12.337 1.00 79.06 73 ARG A CA 1
ATOM 484 C C . ARG A 1 73 ? -17.366 -10.812 13.439 1.00 79.06 73 ARG A C 1
ATOM 486 O O . ARG A 1 73 ? -17.541 -9.605 13.246 1.00 79.06 73 ARG A O 1
ATOM 493 N N . PRO A 1 74 ? -16.842 -11.289 14.589 1.00 77.38 74 PRO A N 1
ATOM 494 C CA . PRO A 1 74 ? -16.386 -10.410 15.657 1.00 77.38 74 PRO A CA 1
ATOM 495 C C . PRO A 1 74 ? -15.279 -9.494 15.134 1.00 77.38 74 PRO A C 1
ATOM 497 O O . PRO A 1 74 ? -14.210 -9.940 14.731 1.00 77.38 74 PRO A O 1
ATOM 500 N N . THR A 1 75 ? -15.554 -8.193 15.133 1.00 85.31 75 THR A N 1
ATOM 501 C CA . THR A 1 75 ? -14.577 -7.163 14.784 1.00 85.31 75 THR A CA 1
ATOM 502 C C . THR A 1 75 ? -13.958 -6.639 16.067 1.00 85.31 75 THR A C 1
ATOM 504 O O . THR A 1 75 ? -14.672 -6.308 17.012 1.00 85.31 75 THR A O 1
ATOM 507 N N . SER A 1 76 ? -12.632 -6.553 16.109 1.00 89.38 76 SER A N 1
ATOM 508 C CA . SER A 1 76 ? -11.911 -6.041 17.273 1.00 89.38 76 SER A CA 1
ATOM 509 C C . SER A 1 76 ? -11.091 -4.808 16.918 1.00 89.38 76 SER A C 1
ATOM 511 O O . SER A 1 76 ? -10.645 -4.639 15.780 1.00 89.38 76 SER A O 1
ATOM 513 N N . TYR A 1 77 ? -10.897 -3.930 17.898 1.00 91.88 77 TYR A N 1
ATOM 514 C CA . TYR A 1 77 ? -10.164 -2.686 17.714 1.00 91.88 77 TYR A CA 1
ATOM 515 C C . TYR A 1 77 ? -8.786 -2.775 18.356 1.00 91.88 77 TYR A C 1
ATOM 517 O O . TYR A 1 77 ? -8.639 -3.257 19.480 1.00 91.88 77 TYR A O 1
ATOM 525 N N . ALA A 1 78 ? -7.773 -2.296 17.642 1.00 91.69 78 ALA A N 1
ATOM 526 C CA . ALA A 1 78 ? -6.400 -2.277 18.120 1.00 91.69 78 ALA A CA 1
ATOM 527 C C . ALA A 1 78 ? -5.730 -0.935 17.802 1.00 91.69 78 ALA A C 1
ATOM 529 O O . ALA A 1 78 ? -6.013 -0.338 16.757 1.00 91.69 78 ALA A O 1
ATOM 530 N N . PRO A 1 79 ? -4.837 -0.444 18.679 1.00 92.12 79 PRO A N 1
ATOM 531 C CA . PRO A 1 79 ? -3.972 0.669 18.336 1.00 92.12 79 PRO A CA 1
ATOM 532 C C . PRO A 1 79 ? -2.987 0.243 17.241 1.00 92.12 79 PRO A C 1
ATOM 534 O O . PRO A 1 79 ? -2.533 -0.902 17.185 1.00 92.12 79 PRO A O 1
ATOM 537 N N . ALA A 1 80 ? -2.649 1.181 16.369 1.00 90.69 80 ALA A N 1
ATOM 538 C CA . ALA A 1 80 ? -1.681 0.992 15.309 1.00 90.69 80 ALA A CA 1
ATOM 539 C C . ALA A 1 80 ? -0.723 2.181 15.240 1.00 90.69 80 ALA A C 1
ATOM 541 O O . ALA A 1 80 ? -1.118 3.328 15.440 1.00 90.69 80 ALA A O 1
ATOM 542 N N . ARG A 1 81 ? 0.543 1.912 14.933 1.00 88.62 81 ARG A N 1
ATOM 543 C CA . ARG A 1 81 ? 1.549 2.936 14.645 1.00 88.62 81 ARG A CA 1
ATOM 544 C C . ARG A 1 81 ? 1.645 3.137 13.141 1.00 88.62 81 ARG A C 1
ATOM 546 O O . ARG A 1 81 ? 1.780 2.159 12.407 1.00 88.62 81 ARG A O 1
ATOM 553 N N . VAL A 1 82 ? 1.584 4.386 12.698 1.00 88.00 82 VAL A N 1
ATOM 554 C CA . VAL A 1 82 ? 1.715 4.753 11.289 1.00 88.00 82 VAL A CA 1
ATOM 555 C C . VAL A 1 82 ? 3.188 4.990 10.976 1.00 88.00 82 VAL A C 1
ATOM 557 O O . VAL A 1 82 ? 3.848 5.801 11.622 1.00 88.00 82 VAL A O 1
ATOM 560 N N . HIS A 1 83 ? 3.708 4.273 9.984 1.00 83.75 83 HIS A N 1
ATOM 561 C CA . HIS A 1 83 ? 5.080 4.437 9.487 1.00 83.75 83 HIS A CA 1
ATOM 562 C C . HIS A 1 83 ? 5.156 5.376 8.294 1.00 83.75 83 HIS A C 1
ATOM 564 O O . HIS A 1 83 ? 6.181 6.007 8.058 1.00 83.75 83 HIS A O 1
ATOM 570 N N . GLY A 1 84 ? 4.075 5.455 7.526 1.00 82.69 84 GLY A N 1
ATOM 571 C CA . GLY A 1 84 ? 3.999 6.323 6.370 1.00 82.69 84 GLY A CA 1
ATOM 572 C C . GLY A 1 84 ? 2.625 6.293 5.731 1.00 82.69 84 GLY A C 1
ATOM 573 O O . GLY A 1 84 ? 1.878 5.317 5.841 1.00 82.69 84 GLY A O 1
ATOM 574 N N . VAL A 1 85 ? 2.323 7.381 5.038 1.00 85.00 85 VAL A N 1
ATOM 575 C CA . VAL A 1 85 ? 1.124 7.540 4.226 1.00 85.00 85 VAL A CA 1
ATOM 576 C C . VAL A 1 85 ? 1.579 7.924 2.830 1.00 85.00 85 VAL A C 1
ATOM 578 O O . VAL A 1 85 ? 2.443 8.785 2.669 1.00 85.00 85 VAL A O 1
ATOM 581 N N . ARG A 1 86 ? 1.028 7.260 1.817 1.00 84.81 86 ARG A N 1
ATOM 582 C CA . ARG A 1 86 ? 1.240 7.627 0.414 1.00 84.81 86 ARG A CA 1
ATOM 583 C C . ARG A 1 86 ? -0.088 7.701 -0.310 1.00 84.81 86 ARG A C 1
ATOM 585 O O . ARG A 1 86 ? -0.997 6.935 0.003 1.00 84.81 86 ARG A O 1
ATOM 592 N N . VAL A 1 87 ? -0.171 8.562 -1.310 1.00 85.19 87 VAL A N 1
ATOM 593 C CA . VAL A 1 87 ? -1.324 8.623 -2.204 1.00 85.19 87 VAL A CA 1
ATOM 594 C C . VAL A 1 87 ? -1.041 7.756 -3.423 1.00 85.19 87 VAL A C 1
ATOM 596 O O . VAL A 1 87 ? 0.057 7.789 -3.978 1.00 85.19 87 VAL A O 1
ATOM 599 N N . VAL A 1 88 ? -2.017 6.952 -3.833 1.00 83.06 88 VAL A N 1
ATOM 600 C CA . VAL A 1 88 ? -1.949 6.124 -5.038 1.00 83.06 88 VAL A CA 1
ATOM 601 C C . VAL A 1 88 ? -3.165 6.349 -5.922 1.00 83.06 88 VAL A C 1
ATOM 603 O O . VAL A 1 88 ? -4.241 6.707 -5.448 1.00 83.06 88 VAL A O 1
ATOM 606 N N . HIS A 1 89 ? -3.017 6.095 -7.215 1.00 82.88 89 HIS A N 1
ATOM 607 C CA . HIS A 1 89 ? -4.152 6.029 -8.128 1.00 82.88 89 HIS A CA 1
ATOM 608 C C . HIS A 1 89 ? -4.958 4.737 -7.895 1.00 82.88 89 HIS A C 1
ATOM 610 O O . HIS A 1 89 ? -4.382 3.652 -7.806 1.00 82.88 89 HIS A O 1
ATOM 616 N N . ALA A 1 90 ? -6.287 4.832 -7.814 1.00 78.62 90 ALA A N 1
ATOM 617 C CA . ALA A 1 90 ? -7.174 3.732 -7.430 1.00 78.62 90 ALA A CA 1
ATOM 618 C C . ALA A 1 90 ? -7.124 2.552 -8.412 1.00 78.62 90 ALA A C 1
ATOM 620 O O . ALA A 1 90 ? -7.091 1.400 -7.985 1.00 78.62 90 ALA A O 1
ATOM 621 N N . GLY A 1 91 ? -7.078 2.844 -9.716 1.00 73.19 91 GLY A N 1
ATOM 622 C CA . GLY A 1 91 ? -7.077 1.815 -10.759 1.00 73.19 91 GLY A CA 1
ATOM 623 C C . GLY A 1 91 ? -5.707 1.188 -11.016 1.00 73.19 91 GLY A C 1
ATOM 624 O O . GLY A 1 91 ? -5.614 -0.009 -11.256 1.00 73.19 91 GLY A O 1
ATOM 625 N N . SER A 1 92 ? -4.631 1.979 -10.952 1.00 70.31 92 SER A N 1
ATOM 626 C CA . SER A 1 92 ? -3.284 1.523 -11.340 1.00 70.31 92 SER A CA 1
ATOM 627 C C . SER A 1 92 ? -2.357 1.239 -10.160 1.00 70.31 92 SER A C 1
ATOM 629 O O . SER A 1 92 ? -1.283 0.681 -10.353 1.00 70.31 92 SER A O 1
ATOM 631 N N . GLY A 1 93 ? -2.716 1.655 -8.942 1.00 70.38 93 GLY A N 1
ATOM 632 C CA . GLY A 1 93 ? -1.873 1.511 -7.751 1.00 70.38 93 GLY A CA 1
ATOM 633 C C . GLY A 1 93 ? -0.602 2.371 -7.754 1.00 70.38 93 GLY A C 1
ATOM 634 O O . GLY A 1 93 ? 0.159 2.316 -6.790 1.00 70.38 93 GLY A O 1
ATOM 635 N N . ARG A 1 94 ? -0.370 3.176 -8.802 1.00 72.44 94 ARG A N 1
ATOM 636 C CA . ARG A 1 94 ? 0.823 4.023 -8.947 1.00 72.44 94 ARG A CA 1
ATOM 637 C C . ARG A 1 94 ? 0.864 5.092 -7.862 1.00 72.44 94 ARG A C 1
ATOM 639 O O . ARG A 1 94 ? -0.152 5.742 -7.616 1.00 72.44 94 ARG A O 1
ATOM 646 N N . THR A 1 95 ? 2.038 5.307 -7.271 1.00 77.88 95 THR A N 1
ATOM 647 C CA . THR A 1 95 ? 2.240 6.345 -6.252 1.00 77.88 95 THR A CA 1
ATOM 648 C C . THR A 1 95 ? 2.179 7.734 -6.888 1.00 77.88 95 THR A C 1
ATOM 650 O O . THR A 1 95 ? 2.759 7.969 -7.945 1.00 77.88 95 THR A O 1
ATOM 653 N N . LEU A 1 96 ? 1.471 8.661 -6.248 1.00 79.12 96 LEU A N 1
ATOM 654 C CA . LEU A 1 96 ? 1.344 10.058 -6.656 1.00 79.12 96 LEU A CA 1
ATOM 655 C C . LEU A 1 96 ? 2.125 10.915 -5.654 1.00 79.12 96 LEU A C 1
ATOM 657 O O . LEU A 1 96 ? 1.710 11.039 -4.505 1.00 79.12 96 LEU A O 1
ATOM 661 N N . ARG A 1 97 ? 3.286 11.441 -6.069 1.00 73.38 97 ARG A N 1
ATOM 662 C CA . ARG A 1 97 ? 4.247 12.101 -5.164 1.00 73.38 97 ARG A CA 1
ATOM 663 C C . ARG A 1 97 ? 3.823 13.505 -4.717 1.00 73.38 97 ARG A C 1
ATOM 665 O O . ARG A 1 97 ? 4.125 13.863 -3.589 1.00 73.38 97 ARG A O 1
ATOM 672 N N . ASP A 1 98 ? 3.042 14.206 -5.539 1.00 71.00 98 ASP A N 1
ATOM 673 C CA . ASP A 1 98 ? 2.614 15.596 -5.295 1.00 71.00 98 ASP A CA 1
ATOM 674 C C . ASP A 1 98 ? 1.084 15.729 -5.223 1.00 71.00 98 ASP A C 1
ATOM 676 O O . ASP A 1 98 ? 0.503 16.732 -5.627 1.00 71.00 98 ASP A O 1
ATOM 680 N N . SER A 1 99 ? 0.402 14.670 -4.784 1.00 73.75 99 SER A N 1
ATOM 681 C CA . SER A 1 99 ? -1.054 14.675 -4.655 1.00 73.75 99 SER A CA 1
ATOM 682 C C . SER A 1 99 ? -1.461 14.801 -3.198 1.00 73.75 99 SER A C 1
ATOM 684 O O . SER A 1 99 ? -1.079 13.976 -2.372 1.00 73.75 99 SER A O 1
ATOM 686 N N . ASP A 1 100 ? -2.351 15.752 -2.924 1.00 71.94 100 ASP A N 1
ATOM 687 C CA . ASP A 1 100 ? -3.036 15.884 -1.635 1.00 71.94 100 ASP A CA 1
ATOM 688 C C . ASP A 1 100 ? -4.123 14.808 -1.432 1.00 71.94 100 ASP A C 1
ATOM 690 O O . ASP A 1 100 ? -4.898 14.871 -0.479 1.00 71.94 100 ASP A O 1
ATOM 694 N N . GLY A 1 101 ? -4.259 13.852 -2.364 1.00 70.81 101 GLY A N 1
ATOM 695 C CA . GLY A 1 101 ? -5.269 12.786 -2.320 1.00 70.81 101 GLY A CA 1
ATOM 696 C C . GLY A 1 101 ? -6.714 13.282 -2.431 1.00 70.81 101 GLY A C 1
ATOM 697 O O . GLY A 1 101 ? -7.648 12.553 -2.115 1.00 70.81 101 GLY A O 1
ATOM 698 N N . ARG A 1 102 ? -6.907 14.532 -2.876 1.00 74.06 102 ARG A N 1
ATOM 699 C CA . ARG A 1 102 ? -8.227 15.150 -3.100 1.00 74.06 102 ARG A CA 1
ATOM 700 C C . ARG A 1 102 ? -8.772 14.927 -4.510 1.00 74.06 102 ARG A C 1
ATOM 702 O O . ARG A 1 102 ? -9.947 15.174 -4.760 1.00 74.06 102 ARG A O 1
ATOM 709 N N . ALA A 1 103 ? -7.924 14.487 -5.437 1.00 77.44 103 ALA A N 1
ATOM 710 C CA . ALA A 1 103 ? -8.332 14.209 -6.807 1.00 77.44 103 ALA A CA 1
ATOM 711 C C . ALA A 1 103 ? -9.203 12.944 -6.878 1.00 77.44 103 ALA A C 1
ATOM 713 O O . ALA A 1 103 ? -8.954 11.960 -6.171 1.00 77.44 103 ALA A O 1
ATOM 714 N N . GLN A 1 104 ? -10.202 12.957 -7.766 1.00 76.69 104 GLN A N 1
ATOM 715 C CA . GLN A 1 104 ? -11.030 11.780 -8.028 1.00 76.69 104 GLN A CA 1
ATOM 716 C C . GLN A 1 104 ? -10.155 10.600 -8.470 1.00 76.69 104 GLN A C 1
ATOM 718 O O . GLN A 1 104 ? -9.172 10.766 -9.191 1.00 76.69 104 GLN A O 1
ATOM 723 N N . GLY A 1 105 ? -10.509 9.398 -8.014 1.00 79.25 105 GLY A N 1
ATOM 724 C CA . GLY A 1 105 ? -9.761 8.185 -8.348 1.00 79.25 105 GLY A CA 1
ATOM 725 C C . GLY A 1 105 ? -8.422 8.044 -7.618 1.00 79.25 105 GLY A C 1
ATOM 726 O O . GLY A 1 105 ? -7.566 7.289 -8.079 1.00 79.25 105 GLY A O 1
ATOM 727 N N . THR A 1 106 ? -8.216 8.729 -6.490 1.00 84.88 106 THR A N 1
ATOM 728 C CA . THR A 1 106 ? -7.044 8.527 -5.623 1.00 84.88 106 THR A CA 1
ATOM 729 C C . THR A 1 106 ? -7.414 7.818 -4.320 1.00 84.88 106 THR A C 1
ATOM 731 O O . THR A 1 106 ? -8.554 7.868 -3.866 1.00 84.88 106 THR A O 1
ATOM 734 N N . LEU A 1 107 ? -6.458 7.082 -3.751 1.00 86.19 107 LEU A N 1
ATOM 735 C CA . LEU A 1 107 ? -6.575 6.373 -2.479 1.00 86.19 107 LEU A CA 1
ATOM 736 C C . LEU A 1 107 ? -5.343 6.669 -1.625 1.00 86.19 107 LEU A C 1
ATOM 738 O O . LEU A 1 107 ? -4.220 6.694 -2.127 1.00 86.19 107 LEU A O 1
ATOM 742 N N . PHE A 1 108 ? -5.534 6.797 -0.322 1.00 86.75 108 PHE A N 1
ATOM 743 C CA . PHE A 1 108 ? -4.453 6.794 0.650 1.00 86.75 108 PHE A CA 1
ATOM 744 C C . PHE A 1 108 ? -4.075 5.356 0.993 1.00 86.75 108 PHE A C 1
ATOM 746 O O . PHE A 1 108 ? -4.942 4.511 1.224 1.00 86.75 108 PHE A O 1
ATOM 753 N N . VAL A 1 109 ? -2.775 5.073 1.036 1.00 87.75 109 VAL A N 1
ATOM 754 C CA . VAL A 1 109 ? -2.224 3.807 1.516 1.00 87.75 109 VAL A CA 1
ATOM 755 C C . VAL A 1 109 ? -1.422 4.066 2.779 1.00 87.75 109 VAL A C 1
ATOM 757 O O . VAL A 1 109 ? -0.366 4.700 2.735 1.00 87.75 109 VAL A O 1
ATOM 760 N N . PHE A 1 110 ? -1.923 3.537 3.887 1.00 87.19 110 PHE A N 1
ATOM 761 C CA . PHE A 1 110 ? -1.327 3.649 5.209 1.00 87.19 110 PHE A CA 1
ATOM 762 C C . PHE A 1 110 ? -0.481 2.417 5.488 1.00 87.19 110 PHE A C 1
ATOM 764 O O . PHE A 1 110 ? -0.963 1.288 5.376 1.00 87.19 110 PHE A O 1
ATOM 771 N N . ASP A 1 111 ? 0.775 2.637 5.852 1.00 87.06 111 ASP A N 1
ATOM 772 C CA . ASP A 1 111 ? 1.671 1.598 6.339 1.00 87.06 111 ASP A CA 1
ATOM 773 C C . ASP A 1 111 ? 1.616 1.554 7.864 1.00 87.06 111 ASP A C 1
ATOM 775 O O . ASP A 1 111 ? 2.080 2.475 8.539 1.00 87.06 111 ASP A O 1
ATOM 779 N N . LEU A 1 112 ? 0.990 0.504 8.394 1.00 88.06 112 LEU A N 1
ATOM 780 C CA . LEU A 1 112 ? 0.593 0.413 9.792 1.00 88.06 112 LEU A CA 1
ATOM 781 C C . LEU A 1 112 ? 1.236 -0.792 10.467 1.00 88.06 112 LEU A C 1
ATOM 783 O O . LEU A 1 112 ? 1.159 -1.899 9.943 1.00 88.06 112 LEU A O 1
ATOM 787 N N . THR A 1 113 ? 1.767 -0.615 11.675 1.00 89.94 113 THR A N 1
ATOM 788 C CA . THR A 1 113 ? 1.977 -1.726 12.615 1.00 89.94 113 THR A CA 1
ATOM 789 C C . THR A 1 113 ? 0.829 -1.767 13.605 1.00 89.94 113 THR A C 1
ATOM 791 O O . THR A 1 113 ? 0.702 -0.869 14.4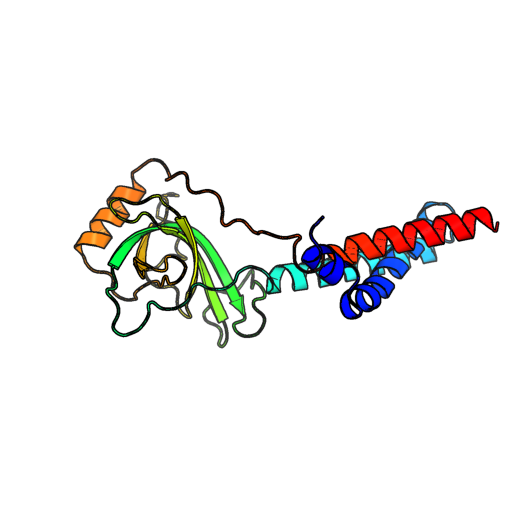32 1.00 89.94 113 THR A O 1
ATOM 794 N N . VAL A 1 114 ? 0.014 -2.813 13.531 1.00 89.44 114 VAL A N 1
ATOM 795 C CA . VAL A 1 114 ? -1.106 -3.073 14.434 1.00 89.44 114 VAL A CA 1
ATOM 796 C C . VAL A 1 114 ? -0.594 -3.783 15.682 1.00 89.44 114 VAL A C 1
ATOM 798 O O . VAL A 1 114 ? 0.183 -4.734 15.581 1.00 89.44 114 VAL A O 1
ATOM 801 N N . VAL A 1 115 ? -1.034 -3.326 16.854 1.00 90.00 115 VAL A N 1
ATOM 802 C CA . VAL A 1 115 ? -0.656 -3.866 18.167 1.00 90.00 115 VAL A CA 1
ATOM 803 C C . VAL A 1 115 ? -1.914 -4.404 18.862 1.00 90.00 115 VAL A C 1
ATOM 805 O O . VAL A 1 115 ? -2.517 -3.714 19.687 1.00 90.00 115 VAL A O 1
ATOM 808 N N . PRO A 1 116 ? -2.378 -5.611 18.492 1.00 87.38 116 PRO A N 1
ATOM 809 C CA . PRO A 1 116 ? -3.535 -6.234 19.127 1.00 87.38 116 PRO A CA 1
ATOM 810 C C . PRO A 1 116 ? -3.242 -6.618 20.586 1.00 87.38 116 PRO A C 1
ATOM 812 O O . PRO A 1 116 ? -2.118 -6.961 20.947 1.00 87.38 116 PRO A O 1
ATOM 815 N N . ALA A 1 117 ? -4.269 -6.598 21.437 1.00 84.50 117 ALA A N 1
ATOM 816 C CA . ALA A 1 117 ? -4.129 -7.041 22.822 1.00 84.50 117 ALA A CA 1
ATOM 817 C C . ALA A 1 117 ? -3.881 -8.560 22.886 1.00 84.50 117 ALA A C 1
ATOM 819 O O . ALA A 1 117 ? -4.612 -9.334 22.271 1.00 84.50 117 ALA A O 1
ATOM 820 N N . GLY A 1 118 ? -2.861 -8.982 23.639 1.00 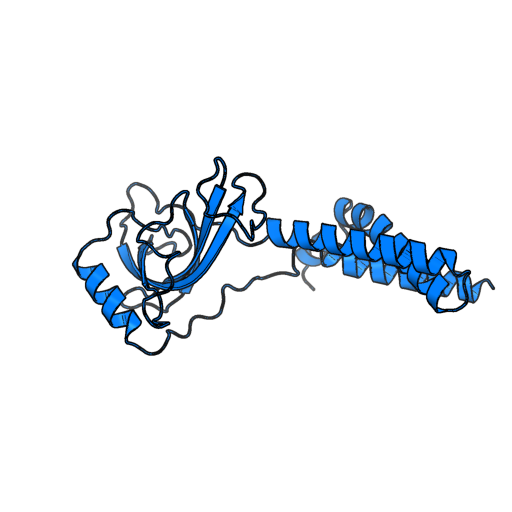82.06 118 GLY A N 1
ATOM 821 C CA . GLY A 1 118 ? -2.562 -10.403 23.866 1.00 82.06 118 GLY A CA 1
ATOM 822 C C . GLY A 1 118 ? -2.000 -11.153 22.654 1.00 82.06 118 GLY A C 1
ATOM 823 O O . GLY A 1 118 ? -1.996 -12.381 22.652 1.00 82.06 118 GLY A O 1
ATOM 824 N N . ARG A 1 119 ? -1.540 -10.446 21.614 1.00 83.56 119 ARG A N 1
ATOM 825 C CA . ARG A 1 119 ? -0.961 -11.045 20.405 1.00 83.56 119 ARG A CA 1
ATOM 826 C C . ARG A 1 119 ? 0.236 -10.256 19.895 1.00 83.56 119 ARG A C 1
ATOM 828 O O . ARG A 1 119 ? 0.404 -9.082 20.210 1.00 83.56 119 ARG A O 1
ATOM 835 N N . SER A 1 120 ? 1.055 -10.911 19.077 1.00 85.06 120 SER A N 1
ATOM 836 C CA . SER A 1 120 ? 2.220 -10.283 18.459 1.00 85.06 120 SER A CA 1
ATOM 837 C C . SER A 1 120 ? 1.811 -9.149 17.508 1.00 85.06 120 SER A C 1
ATOM 839 O O . SER A 1 120 ? 0.864 -9.316 16.730 1.00 85.06 120 SER A O 1
ATOM 841 N N . PRO A 1 121 ? 2.527 -8.010 17.526 1.00 88.50 121 PRO A N 1
ATOM 842 C CA . PRO A 1 121 ? 2.334 -6.949 16.550 1.00 88.50 121 PRO A CA 1
ATOM 843 C C . PRO A 1 121 ? 2.569 -7.439 15.121 1.00 88.50 121 PRO A C 1
ATOM 845 O O . PRO A 1 121 ? 3.483 -8.222 14.864 1.00 88.50 121 PRO A O 1
ATOM 848 N N . TYR A 1 122 ? 1.785 -6.930 14.176 1.00 84.75 122 TYR A N 1
ATOM 849 C CA . TYR A 1 122 ? 1.925 -7.253 12.757 1.00 84.75 122 TYR A CA 1
ATOM 850 C C . TYR A 1 122 ? 1.823 -5.992 11.905 1.00 84.75 122 TYR A C 1
ATOM 852 O O . TYR A 1 122 ? 1.193 -5.010 12.298 1.00 84.75 122 TYR A O 1
ATOM 860 N N . ARG A 1 123 ? 2.466 -5.992 10.735 1.00 86.75 123 ARG A N 1
ATOM 861 C CA . ARG A 1 123 ? 2.479 -4.839 9.831 1.00 86.75 123 ARG A CA 1
ATOM 862 C C . ARG A 1 123 ? 1.587 -5.090 8.618 1.00 86.75 123 ARG A C 1
ATOM 864 O O . ARG A 1 123 ? 1.593 -6.186 8.065 1.00 86.75 123 ARG A O 1
ATOM 871 N N . VAL A 1 124 ? 0.817 -4.087 8.209 1.00 85.00 124 VAL A N 1
ATOM 872 C CA . VAL A 1 124 ? -0.209 -4.192 7.166 1.00 85.00 124 VAL A CA 1
ATOM 873 C C . VAL A 1 124 ? -0.315 -2.890 6.371 1.00 85.00 124 VAL A C 1
ATOM 875 O O . VAL A 1 124 ? -0.083 -1.804 6.900 1.00 85.00 124 VAL A O 1
ATOM 878 N N . LEU A 1 125 ? -0.687 -3.003 5.093 1.00 86.62 125 LEU A N 1
ATOM 879 C CA . LEU A 1 125 ? -1.032 -1.860 4.250 1.00 86.62 125 LEU A CA 1
ATOM 880 C C . LEU A 1 125 ? -2.557 -1.716 4.170 1.00 86.62 125 LEU A C 1
ATOM 882 O O . LEU A 1 125 ? -3.248 -2.629 3.710 1.00 86.62 125 LEU A O 1
ATOM 886 N N . VAL A 1 126 ? -3.088 -0.570 4.589 1.00 86.38 126 VAL A N 1
ATOM 887 C CA . VAL A 1 126 ? -4.527 -0.260 4.518 1.00 86.38 126 VAL A CA 1
ATOM 888 C C . VAL A 1 126 ? -4.775 0.769 3.431 1.00 86.38 126 VAL A C 1
ATOM 890 O O . VAL A 1 126 ? -4.083 1.781 3.388 1.00 86.38 126 VAL A O 1
ATOM 893 N N . ARG A 1 127 ? -5.747 0.516 2.546 1.00 86.62 127 ARG A N 1
ATOM 894 C CA . ARG A 1 127 ? -6.183 1.485 1.532 1.00 86.62 127 ARG A CA 1
ATOM 895 C C . ARG A 1 127 ? -7.480 2.151 1.971 1.00 86.62 127 ARG A C 1
ATOM 897 O O . ARG A 1 127 ? -8.402 1.458 2.390 1.00 86.62 127 ARG A O 1
ATOM 904 N N . HIS A 1 128 ? -7.559 3.471 1.846 1.00 84.81 128 HIS A N 1
ATOM 905 C CA . HIS A 1 128 ? -8.765 4.227 2.169 1.00 84.81 128 HIS A CA 1
ATOM 906 C C . HIS A 1 128 ? -8.928 5.431 1.224 1.00 84.81 128 HIS A C 1
ATOM 908 O O . HIS A 1 128 ? -7.927 6.062 0.889 1.00 84.81 128 HIS A O 1
ATOM 914 N N . PRO A 1 129 ? -10.152 5.784 0.788 1.00 83.12 129 PRO A N 1
ATOM 915 C CA . PRO A 1 129 ? -10.379 6.934 -0.100 1.00 83.12 129 PRO A CA 1
ATOM 916 C C . PRO A 1 129 ? -10.132 8.297 0.556 1.00 83.12 129 PRO A C 1
ATOM 918 O O . PRO A 1 129 ? -9.994 9.296 -0.134 1.00 83.12 129 PRO A O 1
ATOM 921 N N . LEU A 1 130 ? -10.082 8.343 1.884 1.00 82.69 130 LEU A N 1
ATOM 922 C CA . LEU A 1 130 ? -9.899 9.565 2.665 1.00 82.69 130 LEU A CA 1
ATOM 923 C C . LEU A 1 130 ? -8.724 9.414 3.624 1.00 82.69 130 LEU A C 1
ATOM 925 O O . LEU A 1 130 ? -8.494 8.307 4.125 1.00 82.69 130 LEU A O 1
ATOM 929 N N . ASP A 1 131 ? -8.077 10.533 3.948 1.00 82.56 131 ASP A N 1
ATOM 930 C CA . ASP A 1 131 ? -7.213 10.632 5.123 1.00 82.56 131 ASP A CA 1
ATOM 931 C C . ASP A 1 131 ? -8.067 10.574 6.395 1.00 82.56 131 ASP A C 1
ATOM 933 O O . ASP A 1 131 ? -8.531 11.575 6.942 1.00 82.56 131 ASP A O 1
ATOM 937 N N . VAL A 1 132 ? -8.361 9.352 6.821 1.00 80.25 132 VAL A N 1
ATOM 938 C CA . VAL A 1 132 ? -9.132 9.091 8.032 1.00 80.25 132 VAL A CA 1
ATOM 939 C C . VAL A 1 132 ? -8.260 9.279 9.249 1.00 80.25 132 VAL A C 1
ATOM 941 O O . VAL A 1 132 ? -7.104 8.887 9.248 1.00 80.25 132 VAL A O 1
ATOM 944 N N . GLN A 1 133 ? -8.841 9.832 10.313 1.00 84.00 133 GLN A N 1
ATOM 945 C CA . GLN A 1 133 ? -8.145 10.090 11.578 1.00 84.00 133 GLN A CA 1
ATOM 946 C C . GLN A 1 133 ? -6.971 11.091 11.462 1.00 84.00 133 GLN A C 1
ATOM 948 O O . GLN A 1 133 ? -6.234 11.250 12.431 1.00 84.00 133 GLN A O 1
ATOM 953 N N . GLY A 1 134 ? -6.831 11.801 10.329 1.00 77.94 134 GLY A N 1
ATOM 954 C CA . GLY A 1 134 ? -5.821 12.848 10.121 1.00 77.94 134 GLY A CA 1
ATOM 955 C C . GLY A 1 134 ? -4.386 12.320 10.109 1.00 77.94 134 GLY A C 1
ATOM 956 O O . GLY A 1 134 ? -3.497 12.949 10.679 1.00 77.94 134 GLY A O 1
ATOM 957 N N . LEU A 1 135 ? -4.169 11.140 9.524 1.00 81.62 135 LEU A N 1
ATOM 958 C CA . LEU A 1 135 ? -2.903 10.409 9.601 1.00 81.62 135 LEU A CA 1
ATOM 959 C C . LEU A 1 135 ? -1.868 10.899 8.583 1.00 81.62 135 LEU A C 1
ATOM 961 O O . LEU A 1 135 ? -0.682 10.612 8.746 1.00 81.62 135 LEU A O 1
ATOM 965 N N . ALA A 1 136 ? -2.287 11.623 7.540 1.00 72.56 136 ALA A N 1
ATOM 966 C CA . ALA A 1 136 ? -1.364 12.287 6.621 1.00 72.56 136 ALA A CA 1
ATOM 967 C C . ALA A 1 136 ? -0.672 13.492 7.282 1.00 72.56 136 ALA A C 1
ATOM 969 O O . ALA A 1 136 ? 0.421 13.885 6.867 1.00 72.56 136 ALA A O 1
ATOM 970 N N . GLY A 1 137 ? -1.270 14.055 8.338 1.00 65.06 137 GLY A N 1
ATOM 971 C CA . GLY A 1 137 ? -0.620 15.051 9.176 1.00 65.06 137 GLY A CA 1
ATOM 972 C C . GLY A 1 137 ? 0.544 14.420 9.934 1.00 65.06 137 GLY A C 1
ATOM 973 O O . GLY A 1 137 ? 0.342 13.517 10.744 1.00 65.06 137 GLY A O 1
ATOM 974 N N . ARG A 1 138 ? 1.774 14.906 9.712 1.00 58.03 138 ARG A N 1
ATOM 975 C CA . ARG A 1 138 ? 2.873 14.620 10.648 1.00 58.03 138 ARG A CA 1
ATOM 976 C C . ARG A 1 138 ? 2.397 15.037 12.039 1.00 58.03 138 ARG A C 1
ATOM 978 O O . ARG A 1 138 ? 1.867 16.139 12.193 1.00 58.03 138 ARG A O 1
ATOM 985 N N . GLY A 1 139 ? 2.569 14.167 13.033 1.00 54.72 139 GLY A N 1
ATOM 986 C CA . GLY A 1 139 ? 2.321 14.538 14.422 1.00 54.72 139 GLY A CA 1
ATOM 987 C C . GLY A 1 139 ? 3.054 15.845 14.721 1.00 54.72 139 GLY A C 1
ATOM 988 O O . GLY A 1 139 ? 4.172 16.042 14.228 1.00 54.72 139 GLY A O 1
ATOM 989 N N . LYS A 1 140 ? 2.417 16.754 15.472 1.00 49.47 140 LYS A N 1
ATOM 990 C CA . LYS A 1 140 ? 3.102 17.957 15.963 1.00 49.47 140 LYS A CA 1
ATOM 991 C C . LYS A 1 140 ? 4.454 17.522 16.549 1.00 49.47 140 LYS A C 1
ATOM 993 O O . LYS A 1 140 ? 4.526 16.516 17.253 1.00 49.47 140 LYS A O 1
ATOM 998 N N . ASP A 1 141 ? 5.515 18.218 16.155 1.00 55.25 141 ASP A N 1
ATOM 999 C CA . ASP A 1 141 ? 6.863 18.052 16.712 1.00 55.25 141 ASP A CA 1
ATOM 1000 C C . ASP A 1 141 ? 7.574 16.720 16.386 1.00 55.25 141 ASP A C 1
ATOM 1002 O O . ASP A 1 141 ? 8.488 16.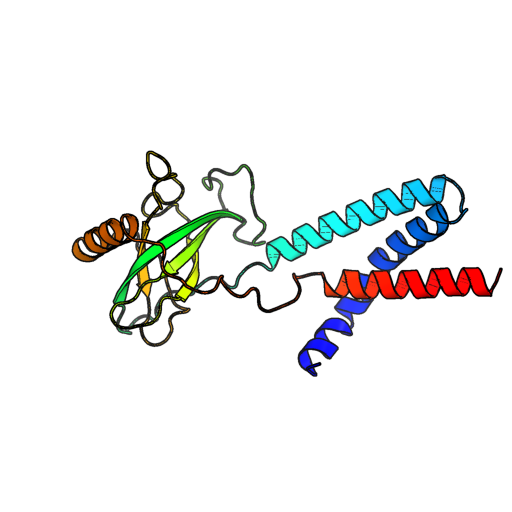301 17.091 1.00 55.25 141 ASP A O 1
ATOM 1006 N N . GLY A 1 142 ? 7.190 16.041 15.295 1.00 58.78 142 GLY A N 1
ATOM 1007 C CA . GLY A 1 142 ? 7.849 14.797 14.861 1.00 58.78 142 GLY A CA 1
ATOM 1008 C C . GLY A 1 142 ? 7.435 13.559 15.664 1.00 58.78 142 GLY A C 1
ATOM 1009 O O . GLY A 1 142 ? 8.039 12.495 15.517 1.00 58.78 142 GLY A O 1
ATOM 1010 N N . ALA A 1 143 ? 6.389 13.682 16.488 1.00 64.38 143 ALA A N 1
ATOM 1011 C CA . ALA A 1 143 ? 5.816 12.576 17.238 1.00 64.38 143 ALA A CA 1
ATOM 1012 C C . ALA A 1 143 ? 5.289 11.466 16.302 1.00 64.38 143 ALA A C 1
ATOM 1014 O O . ALA A 1 143 ? 4.741 11.759 15.230 1.00 64.38 143 ALA A O 1
ATOM 1015 N N . PRO A 1 144 ? 5.413 10.183 16.695 1.00 70.81 144 PRO A N 1
ATOM 1016 C CA . PRO A 1 144 ? 4.872 9.082 15.914 1.00 70.81 144 PRO A CA 1
ATOM 1017 C C . PRO A 1 144 ? 3.349 9.203 15.813 1.00 70.81 144 PRO A C 1
ATOM 1019 O O . PRO A 1 144 ? 2.644 9.312 16.816 1.00 70.81 144 PRO A O 1
ATOM 1022 N N . VAL A 1 145 ? 2.840 9.156 14.583 1.00 83.62 145 VAL A N 1
ATOM 1023 C CA . VAL A 1 145 ? 1.402 9.184 14.312 1.00 83.62 145 VAL A CA 1
ATOM 1024 C C . VAL A 1 145 ? 0.821 7.814 14.654 1.00 83.62 145 VAL A C 1
ATOM 1026 O O . VAL A 1 145 ? 1.348 6.777 14.238 1.00 83.62 145 VAL A O 1
ATOM 1029 N N . THR A 1 146 ? -0.262 7.792 15.425 1.00 86.06 146 THR A N 1
ATOM 1030 C CA . THR A 1 146 ? -0.973 6.564 15.780 1.00 86.06 146 THR A CA 1
ATOM 1031 C C . THR A 1 146 ? -2.408 6.602 15.290 1.00 86.06 146 THR A C 1
ATOM 1033 O O . THR A 1 146 ? -3.037 7.652 15.189 1.00 86.06 146 THR A O 1
ATOM 1036 N N . ALA A 1 147 ? -2.914 5.423 14.964 1.00 90.25 147 ALA A N 1
ATOM 1037 C CA . ALA A 1 147 ? -4.258 5.192 14.481 1.00 90.25 147 ALA A CA 1
ATOM 1038 C C . ALA A 1 147 ? -4.939 4.135 15.349 1.00 90.25 147 ALA A C 1
ATOM 1040 O O . ALA A 1 147 ? -4.297 3.397 16.099 1.00 90.25 147 ALA A O 1
ATOM 1041 N N . VAL A 1 148 ? -6.250 4.023 15.209 1.00 91.81 148 VAL A N 1
ATOM 1042 C CA . VAL A 1 148 ? -6.998 2.852 15.667 1.00 91.81 148 VAL A CA 1
ATOM 1043 C C . VAL A 1 148 ? -7.485 2.114 14.438 1.00 91.81 148 VAL A C 1
ATOM 1045 O O . VAL A 1 148 ? -8.055 2.733 13.541 1.00 91.81 148 VAL A O 1
ATOM 1048 N N . VAL A 1 149 ? -7.287 0.801 14.411 1.00 91.81 149 VAL A N 1
ATOM 1049 C CA . VAL A 1 149 ? -7.759 -0.070 13.334 1.00 91.81 149 VAL A CA 1
ATOM 1050 C C . VAL A 1 149 ? -8.841 -1.012 13.837 1.00 91.81 149 VAL A C 1
ATOM 1052 O O . VAL A 1 149 ? -8.836 -1.412 15.000 1.00 91.81 149 VAL A O 1
ATOM 1055 N N . ALA A 1 150 ? -9.753 -1.376 12.945 1.00 91.31 150 ALA A N 1
ATOM 1056 C CA . ALA A 1 150 ? -10.687 -2.475 13.125 1.00 91.31 150 ALA A CA 1
ATOM 1057 C C . ALA A 1 150 ? -10.154 -3.684 12.350 1.00 91.31 150 ALA A C 1
ATOM 1059 O O . ALA A 1 150 ? -9.818 -3.558 11.173 1.00 91.31 150 ALA A O 1
ATOM 1060 N N . HIS A 1 151 ? -10.056 -4.839 12.997 1.00 89.31 151 HIS A N 1
ATOM 1061 C CA . HIS A 1 151 ? -9.494 -6.045 12.398 1.00 89.31 151 HIS A CA 1
ATOM 1062 C C . HIS A 1 151 ? -10.273 -7.298 12.793 1.00 89.31 151 HIS A C 1
ATOM 1064 O O . HIS A 1 151 ? -10.886 -7.355 13.866 1.00 89.31 151 HIS A O 1
ATOM 1070 N N . ASP A 1 152 ? -10.236 -8.293 11.908 1.00 88.00 152 ASP A N 1
ATOM 1071 C CA . ASP A 1 152 ? -10.712 -9.647 12.186 1.00 88.00 152 ASP A CA 1
ATOM 1072 C C . ASP A 1 152 ? -9.651 -10.388 13.034 1.00 88.00 152 ASP A C 1
ATOM 1074 O O . ASP A 1 152 ? -8.504 -10.525 12.591 1.00 88.00 152 ASP A O 1
ATOM 1078 N N . PRO A 1 153 ? -9.983 -10.859 14.252 1.00 84.25 153 PRO A N 1
ATOM 1079 C CA . PRO A 1 153 ? -9.060 -11.628 15.077 1.00 84.25 153 PRO A CA 1
ATOM 1080 C C . PRO A 1 153 ? -8.636 -12.953 14.436 1.00 84.25 153 PRO A C 1
ATOM 1082 O O . PRO A 1 153 ? -7.593 -13.489 14.785 1.00 84.25 153 PRO A O 1
ATOM 1085 N N . GLU A 1 154 ? -9.403 -13.553 13.541 1.00 84.31 154 GLU A N 1
ATOM 1086 C CA . GLU A 1 154 ? -8.976 -14.797 12.889 1.00 84.31 154 GLU A CA 1
ATOM 1087 C C . GLU A 1 154 ? -8.121 -14.520 11.649 1.00 84.31 154 GLU A C 1
ATOM 1089 O O . GLU A 1 154 ? -7.236 -15.304 11.314 1.00 84.31 154 GLU A O 1
ATOM 1094 N N . GLU A 1 155 ? -8.340 -13.379 10.995 1.00 83.44 155 GLU A N 1
ATOM 1095 C CA . GLU A 1 155 ? -7.705 -13.020 9.726 1.00 83.44 155 GLU A CA 1
ATOM 1096 C C . GLU A 1 155 ? -7.061 -11.622 9.814 1.00 83.44 155 GLU A C 1
ATOM 1098 O O . GLU A 1 155 ? -7.642 -10.645 9.341 1.00 83.44 155 GLU A O 1
ATOM 1103 N N . PRO A 1 156 ? -5.838 -11.479 10.365 1.00 78.06 156 PRO A N 1
ATOM 1104 C CA . PRO A 1 156 ? -5.215 -10.172 10.628 1.00 78.06 156 PRO A CA 1
ATOM 1105 C C . PRO A 1 156 ? -4.951 -9.334 9.363 1.00 78.06 156 PRO A C 1
ATOM 1107 O O . PRO A 1 156 ? -4.859 -8.106 9.426 1.00 78.06 156 PRO A O 1
ATOM 1110 N N . TRP A 1 157 ? -4.884 -9.961 8.183 1.00 79.44 157 TRP A N 1
ATOM 1111 C CA . TRP A 1 157 ? -4.819 -9.256 6.895 1.00 79.44 157 TRP A CA 1
ATOM 1112 C C . TRP A 1 157 ? -6.140 -8.562 6.512 1.00 79.44 157 TRP A C 1
ATOM 1114 O O . TRP A 1 157 ? -6.163 -7.761 5.574 1.00 79.44 157 TRP A O 1
ATOM 1124 N N . ARG A 1 158 ? -7.238 -8.831 7.230 1.00 85.25 158 ARG A N 1
ATOM 1125 C CA . ARG A 1 158 ? -8.510 -8.112 7.125 1.00 85.25 158 ARG A CA 1
ATOM 1126 C C . ARG A 1 158 ? -8.573 -6.990 8.153 1.00 85.25 158 ARG A C 1
ATOM 1128 O O . ARG A 1 158 ? -9.138 -7.142 9.234 1.00 85.25 158 ARG A O 1
ATOM 1135 N N . THR A 1 159 ? -7.950 -5.870 7.815 1.00 86.38 159 THR A N 1
ATOM 1136 C CA . THR A 1 159 ? -7.836 -4.695 8.680 1.00 86.38 159 THR A CA 1
ATOM 1137 C C . THR A 1 159 ? -8.332 -3.460 7.934 1.00 86.38 159 THR A C 1
ATOM 1139 O O . THR A 1 159 ? -7.993 -3.258 6.774 1.00 86.38 159 THR A O 1
ATOM 1142 N N . VAL A 1 160 ? -9.106 -2.607 8.602 1.00 90.12 160 VAL A N 1
ATOM 1143 C CA . VAL A 1 160 ? -9.566 -1.315 8.073 1.00 90.12 160 VAL A CA 1
ATOM 1144 C C . VAL A 1 160 ? -9.353 -0.202 9.085 1.00 90.12 160 VAL A C 1
ATOM 1146 O O . VAL A 1 160 ? -9.316 -0.428 10.295 1.00 90.12 160 VAL A O 1
ATOM 1149 N N . LEU A 1 161 ? -9.236 1.024 8.584 1.00 88.88 161 LEU A N 1
ATOM 1150 C CA . LEU A 1 161 ? -9.225 2.228 9.404 1.00 88.88 161 LEU A CA 1
ATOM 1151 C C . LEU A 1 161 ? -10.665 2.741 9.560 1.00 88.88 161 LEU A C 1
ATOM 1153 O O . LEU A 1 161 ? -11.227 3.251 8.592 1.00 88.88 161 LEU A O 1
ATOM 1157 N N . PRO A 1 162 ? -11.297 2.611 10.739 1.00 87.94 162 PRO A N 1
ATOM 1158 C CA . PRO A 1 162 ? -12.619 3.174 10.979 1.00 87.94 162 PRO A CA 1
ATOM 1159 C C . PRO A 1 162 ? -12.582 4.708 10.936 1.00 87.94 162 PRO A C 1
ATOM 1161 O O . PRO A 1 162 ? -11.673 5.331 11.486 1.00 87.94 162 PRO A O 1
ATOM 1164 N N . ALA A 1 163 ? -13.616 5.324 10.358 1.00 84.19 163 ALA A N 1
ATOM 1165 C CA . ALA A 1 163 ? -13.777 6.782 10.362 1.00 84.19 163 ALA A CA 1
ATOM 1166 C C . ALA A 1 163 ? -14.020 7.341 11.777 1.00 84.19 163 ALA A C 1
ATOM 1168 O O . ALA A 1 163 ? -13.594 8.446 12.101 1.00 84.19 163 ALA A O 1
ATOM 1169 N N . SER A 1 164 ? -14.687 6.572 12.643 1.00 84.56 164 SER A N 1
ATOM 1170 C CA . SER A 1 164 ? -14.979 6.947 14.030 1.00 84.56 164 SER A CA 1
ATOM 1171 C C . SER A 1 164 ? -14.533 5.839 14.988 1.00 84.56 164 SER A C 1
ATOM 1173 O O . SER A 1 164 ? -15.324 4.959 15.321 1.00 84.56 164 SER A O 1
ATOM 1175 N N . PRO A 1 165 ? -13.259 5.838 15.423 1.00 87.81 165 PRO A N 1
ATOM 1176 C CA . PRO A 1 165 ? -12.756 4.819 16.337 1.00 87.81 165 PRO A CA 1
ATOM 1177 C C . PRO A 1 165 ? -13.334 4.983 17.751 1.00 87.81 165 PRO A C 1
ATOM 1179 O O . PRO A 1 165 ? -13.622 6.115 18.161 1.00 87.81 165 PRO A O 1
ATOM 1182 N N . PRO A 1 166 ? -13.468 3.911 18.550 1.00 89.00 166 PRO A N 1
ATOM 1183 C CA . PRO A 1 166 ? -14.020 4.041 19.890 1.00 89.00 166 PRO A CA 1
ATOM 1184 C C . PRO A 1 166 ? -13.057 4.791 20.848 1.00 89.00 166 PRO A C 1
ATOM 1186 O O . PRO A 1 166 ? -11.837 4.783 20.645 1.00 89.00 166 PRO A O 1
ATOM 1189 N N . PRO A 1 167 ? -13.565 5.509 21.875 1.00 87.19 167 PRO A N 1
ATOM 1190 C CA . PRO A 1 167 ? -12.748 6.429 22.680 1.00 87.19 167 PRO A CA 1
ATOM 1191 C C . PRO A 1 167 ? -11.652 5.748 23.510 1.00 87.19 167 PRO A C 1
ATOM 1193 O O . PRO A 1 167 ? -10.575 6.317 23.702 1.00 87.19 167 PRO A O 1
ATOM 1196 N N . ARG A 1 168 ? -11.911 4.527 23.996 1.00 89.06 168 ARG A N 1
ATOM 1197 C CA . ARG A 1 168 ? -10.972 3.769 24.840 1.00 89.06 168 ARG A CA 1
ATOM 1198 C C . ARG A 1 168 ? -9.708 3.404 24.063 1.00 89.06 168 ARG A C 1
ATOM 1200 O O . ARG A 1 168 ? -8.596 3.549 24.562 1.00 89.06 168 ARG A O 1
ATOM 1207 N N . GLU A 1 169 ? -9.870 3.004 22.814 1.00 89.50 169 GLU A N 1
ATOM 1208 C CA . GLU A 1 169 ? -8.798 2.589 21.921 1.00 89.50 169 GLU A CA 1
ATOM 1209 C C . GLU A 1 169 ? -8.035 3.794 21.383 1.00 89.50 169 GLU A C 1
ATOM 1211 O O . GLU A 1 169 ? -6.820 3.714 21.232 1.00 89.50 169 GLU A O 1
ATOM 1216 N N . ARG A 1 170 ? -8.699 4.945 21.200 1.00 86.06 170 ARG A N 1
ATOM 1217 C CA . ARG A 1 170 ? -8.002 6.212 20.922 1.00 86.06 170 ARG A CA 1
ATOM 1218 C C . ARG A 1 170 ? -7.034 6.580 22.043 1.00 86.06 170 ARG A C 1
ATOM 1220 O O . ARG A 1 170 ? -5.921 7.015 21.762 1.00 86.06 170 ARG A O 1
ATOM 1227 N N . ARG A 1 171 ? -7.430 6.392 23.306 1.00 86.88 171 ARG A N 1
ATOM 1228 C CA . ARG A 1 171 ? -6.534 6.610 24.450 1.00 86.88 171 ARG A CA 1
ATOM 1229 C C . ARG A 1 171 ? -5.338 5.654 24.401 1.00 86.88 171 ARG A C 1
ATOM 1231 O O . ARG A 1 171 ? -4.207 6.120 24.462 1.00 86.88 171 ARG A O 1
ATOM 1238 N N . ARG A 1 172 ? -5.574 4.355 24.185 1.00 86.62 172 ARG A N 1
ATOM 1239 C CA . ARG A 1 172 ? -4.494 3.362 24.026 1.00 86.62 172 ARG A CA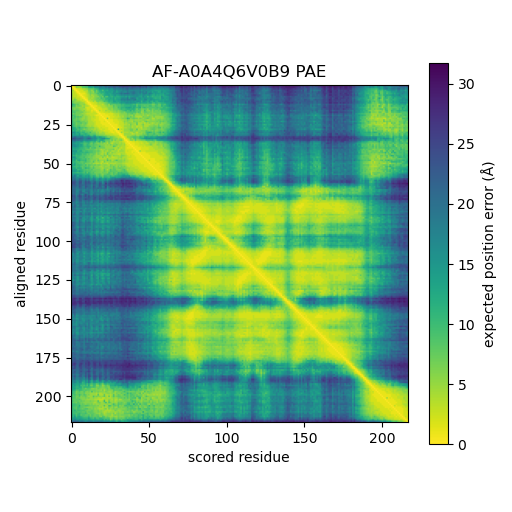 1
ATOM 1240 C C . ARG A 1 172 ? -3.562 3.672 22.851 1.00 86.62 172 ARG A C 1
ATOM 1242 O O . ARG A 1 172 ? -2.361 3.456 22.949 1.00 86.62 172 ARG A O 1
ATOM 1249 N N . ALA A 1 173 ? -4.086 4.204 21.747 1.00 86.31 173 ALA A N 1
ATOM 1250 C CA . ALA A 1 173 ? -3.272 4.620 20.607 1.00 86.31 173 ALA A CA 1
ATOM 1251 C C . ALA A 1 173 ? -2.369 5.817 20.950 1.00 86.31 173 ALA A C 1
ATOM 1253 O O . ALA A 1 173 ? -1.228 5.870 20.497 1.00 86.31 173 ALA A O 1
ATOM 1254 N N . ARG A 1 174 ? -2.834 6.759 21.782 1.00 84.44 174 ARG A N 1
ATOM 1255 C CA . ARG A 1 174 ? -1.993 7.857 22.296 1.00 84.44 174 ARG A CA 1
ATOM 1256 C C . ARG A 1 174 ? -0.913 7.351 23.249 1.00 84.44 174 ARG A C 1
AT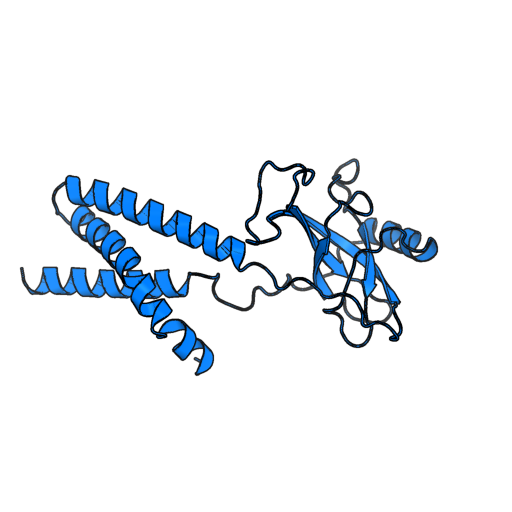OM 1258 O O . ARG A 1 174 ? 0.221 7.798 23.163 1.00 84.44 174 ARG A O 1
ATOM 1265 N N . GLU A 1 175 ? -1.245 6.393 24.108 1.00 85.06 175 GLU A N 1
ATOM 1266 C CA . GLU A 1 175 ? -0.271 5.740 24.994 1.00 85.06 175 GLU A CA 1
ATOM 1267 C C . GLU A 1 175 ? 0.801 4.990 24.180 1.00 85.06 175 GLU A C 1
ATOM 1269 O O . GLU A 1 175 ? 1.988 5.102 24.473 1.00 85.06 175 GLU A O 1
ATOM 1274 N N . LEU A 1 176 ? 0.412 4.324 23.085 1.00 83.44 176 LEU A N 1
ATOM 1275 C CA . LEU A 1 176 ? 1.347 3.694 22.145 1.00 83.44 176 LEU A CA 1
ATOM 1276 C C . LEU A 1 176 ? 2.282 4.710 21.464 1.00 83.44 176 LEU A C 1
ATOM 1278 O O . LEU A 1 176 ? 3.423 4.371 21.159 1.00 83.44 176 LEU A O 1
ATOM 1282 N N . ALA A 1 177 ? 1.823 5.942 21.223 1.00 76.69 177 ALA A N 1
ATOM 1283 C CA . ALA A 1 177 ? 2.654 6.996 20.635 1.00 76.69 177 ALA A CA 1
ATOM 1284 C C . ALA A 1 177 ? 3.803 7.419 21.570 1.00 76.69 177 ALA A C 1
ATOM 1286 O O . ALA A 1 177 ? 4.872 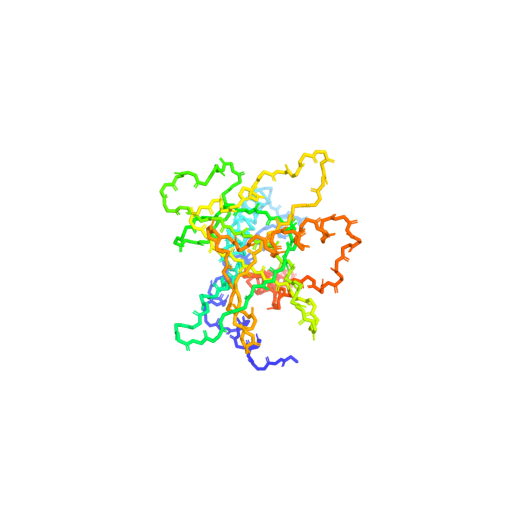7.792 21.095 1.00 76.69 177 ALA A O 1
ATOM 1287 N N . ALA A 1 178 ? 3.596 7.327 22.887 1.00 73.62 178 ALA A N 1
ATOM 1288 C CA . ALA A 1 178 ? 4.603 7.650 23.896 1.00 73.62 178 ALA A CA 1
ATOM 1289 C C . ALA A 1 178 ? 5.600 6.502 24.159 1.00 73.62 178 ALA A C 1
ATOM 1291 O O . ALA A 1 178 ? 6.628 6.716 24.798 1.00 73.62 178 ALA A O 1
ATOM 1292 N N . ALA A 1 179 ? 5.311 5.288 23.681 1.00 73.00 179 ALA A N 1
ATOM 1293 C CA . ALA A 1 179 ? 6.128 4.104 23.921 1.00 73.0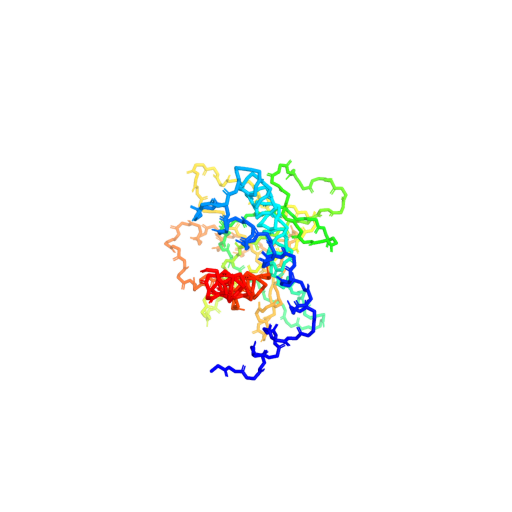0 179 ALA A CA 1
ATOM 1294 C C . ALA A 1 179 ? 7.196 3.877 22.823 1.00 73.00 179 ALA A C 1
ATOM 1296 O O . ALA A 1 179 ? 7.000 4.257 21.658 1.00 73.00 179 ALA A O 1
ATOM 1297 N N . PRO A 1 180 ? 8.317 3.196 23.151 1.00 66.75 180 PRO A N 1
ATOM 1298 C CA . PRO A 1 180 ? 9.257 2.688 22.155 1.00 66.75 180 PRO A CA 1
ATOM 1299 C C . PRO A 1 180 ? 8.534 1.866 21.081 1.00 66.75 180 PRO A C 1
ATOM 1301 O O . PRO A 1 180 ? 7.567 1.157 21.361 1.00 66.75 180 PRO A O 1
ATOM 1304 N N . GLY A 1 181 ? 8.976 1.992 19.828 1.00 65.75 181 GLY A N 1
ATOM 1305 C CA . GLY A 1 181 ? 8.256 1.418 18.694 1.00 65.75 181 GLY A CA 1
ATOM 1306 C C . GLY A 1 181 ? 8.147 -0.106 18.764 1.00 65.75 181 GLY A C 1
ATOM 1307 O O . GLY A 1 181 ? 9.160 -0.764 18.995 1.00 65.75 181 GLY A O 1
ATOM 1308 N N . PRO A 1 182 ? 6.951 -0.685 18.535 1.00 67.00 182 PRO A N 1
ATOM 1309 C CA . PRO A 1 182 ? 6.797 -2.130 18.497 1.00 67.00 182 PRO A CA 1
ATOM 1310 C C . PRO A 1 182 ? 7.655 -2.707 17.368 1.00 67.00 182 PRO A C 1
ATOM 1312 O O . PRO A 1 182 ? 7.542 -2.291 16.211 1.00 67.00 182 PRO A O 1
ATOM 1315 N N . ALA A 1 183 ? 8.499 -3.680 17.705 1.00 61.69 183 ALA A N 1
ATOM 1316 C CA . ALA A 1 183 ? 9.305 -4.418 16.744 1.00 61.69 183 ALA A CA 1
ATOM 1317 C C . ALA A 1 183 ? 8.415 -5.417 15.988 1.00 61.69 183 ALA A C 1
ATOM 1319 O O . ALA A 1 183 ? 8.348 -6.595 16.322 1.00 61.69 183 ALA A O 1
ATOM 1320 N N . ALA A 1 184 ? 7.687 -4.934 14.982 1.00 65.88 184 ALA A N 1
ATOM 1321 C CA . ALA A 1 184 ? 7.113 -5.798 13.959 1.00 65.88 184 ALA A CA 1
ATOM 1322 C C . ALA A 1 184 ? 8.083 -5.851 12.772 1.00 65.88 184 ALA A C 1
ATOM 1324 O O . ALA A 1 184 ? 8.567 -4.789 12.355 1.00 65.88 184 ALA A O 1
ATOM 1325 N N . PRO A 1 185 ? 8.353 -7.035 12.191 1.00 61.38 185 PRO A N 1
ATOM 1326 C CA . PRO A 1 185 ? 9.106 -7.096 10.950 1.00 61.38 185 PRO A CA 1
ATOM 1327 C C . PRO A 1 185 ? 8.413 -6.205 9.902 1.00 61.38 185 PRO A C 1
ATOM 1329 O O . PRO A 1 185 ? 7.175 -6.140 9.866 1.00 61.38 185 PRO A O 1
ATOM 1332 N N . PRO A 1 186 ? 9.178 -5.469 9.072 1.00 60.91 186 PRO A N 1
ATOM 1333 C CA . PRO A 1 186 ? 8.597 -4.695 7.983 1.00 60.91 186 PRO A CA 1
ATOM 1334 C C . PRO A 1 186 ? 7.707 -5.610 7.138 1.00 60.91 186 PRO A C 1
ATOM 1336 O O . PRO A 1 186 ? 8.015 -6.800 7.029 1.00 60.91 186 PRO A O 1
ATOM 1339 N N . VAL A 1 187 ? 6.622 -5.070 6.554 1.00 59.94 187 VAL A N 1
ATOM 1340 C CA . VAL A 1 187 ? 5.749 -5.840 5.654 1.00 59.94 187 VAL A CA 1
ATOM 1341 C C . VAL A 1 187 ? 6.674 -6.491 4.655 1.00 59.94 187 VAL A C 1
ATOM 1343 O O . VAL A 1 187 ? 7.347 -5.800 3.883 1.00 59.94 187 VAL A O 1
ATOM 1346 N N . THR A 1 188 ? 6.792 -7.809 4.756 1.00 45.41 188 THR A N 1
ATOM 1347 C CA . THR A 1 188 ? 7.749 -8.543 3.961 1.00 45.41 188 THR A CA 1
ATOM 1348 C C . THR A 1 188 ? 7.228 -8.396 2.545 1.00 45.41 188 THR A C 1
ATOM 1350 O O . THR A 1 188 ? 6.189 -8.951 2.195 1.00 45.41 188 THR A O 1
ATOM 1353 N N . ARG A 1 189 ? 7.897 -7.568 1.735 1.00 51.50 189 ARG A N 1
ATOM 1354 C CA . ARG A 1 189 ? 7.734 -7.579 0.283 1.00 51.50 189 ARG A CA 1
ATOM 1355 C C . ARG A 1 189 ? 8.307 -8.921 -0.163 1.00 51.50 189 ARG A C 1
ATOM 1357 O O . ARG A 1 189 ? 9.455 -9.004 -0.577 1.00 51.50 189 ARG A O 1
ATOM 1364 N N . THR A 1 190 ? 7.585 -10.010 0.088 1.00 38.66 190 THR A N 1
ATOM 1365 C CA . THR A 1 190 ? 8.019 -11.352 -0.286 1.00 38.66 190 THR A CA 1
ATOM 1366 C C . THR A 1 190 ? 7.969 -11.430 -1.797 1.00 38.66 190 THR A C 1
ATOM 1368 O O . THR A 1 190 ? 6.900 -11.589 -2.381 1.00 38.66 190 THR A O 1
ATOM 1371 N N . GLY A 1 191 ? 9.133 -11.266 -2.417 1.00 50.25 191 GLY A N 1
ATOM 1372 C CA . GLY A 1 191 ? 9.313 -11.338 -3.858 1.00 50.25 191 GLY A CA 1
ATOM 1373 C C . GLY A 1 191 ? 10.252 -10.256 -4.374 1.00 50.25 191 GLY A C 1
ATOM 1374 O O . GLY A 1 191 ? 10.328 -9.154 -3.835 1.00 50.25 191 GLY A O 1
ATOM 1375 N N . LEU A 1 192 ? 10.960 -10.585 -5.453 1.00 52.72 192 LEU A N 1
ATOM 1376 C CA . LEU A 1 192 ? 11.583 -9.593 -6.326 1.00 52.72 192 LEU A CA 1
ATOM 1377 C C . LEU A 1 192 ? 10.525 -8.531 -6.693 1.00 52.72 192 LEU A C 1
ATOM 1379 O O . LEU A 1 192 ? 9.375 -8.912 -6.942 1.00 52.72 192 LEU A O 1
ATOM 1383 N N . PRO A 1 193 ? 10.865 -7.226 -6.719 1.00 59.81 193 PRO A N 1
ATOM 1384 C CA . PRO A 1 193 ? 9.907 -6.197 -7.111 1.00 59.81 193 PRO A CA 1
ATOM 1385 C C . PRO A 1 193 ? 9.310 -6.542 -8.477 1.00 59.81 193 PRO A C 1
ATOM 1387 O O . PRO A 1 193 ? 9.985 -7.141 -9.320 1.00 59.81 193 PRO A O 1
ATOM 1390 N N . ALA A 1 194 ? 8.041 -6.195 -8.699 1.00 62.25 194 ALA A N 1
ATOM 1391 C CA . ALA A 1 194 ? 7.397 -6.458 -9.982 1.00 62.25 194 ALA A CA 1
ATOM 1392 C C . ALA A 1 194 ? 8.261 -5.864 -11.116 1.00 62.25 194 ALA A C 1
ATOM 1394 O O . ALA A 1 194 ? 8.592 -4.683 -11.086 1.00 62.25 194 ALA A O 1
ATOM 1395 N N . GLY A 1 195 ? 8.695 -6.707 -12.060 1.00 62.59 195 GLY A N 1
ATOM 1396 C CA . GLY A 1 195 ? 9.614 -6.334 -13.144 1.00 62.59 195 GLY A CA 1
ATOM 1397 C C . GLY A 1 195 ? 11.098 -6.683 -12.932 1.00 62.59 195 GLY A C 1
ATOM 1398 O O . GLY A 1 195 ? 11.833 -6.774 -13.910 1.00 62.59 195 GLY A O 1
ATOM 1399 N N . ALA A 1 196 ? 11.564 -6.992 -11.718 1.00 70.94 196 ALA A N 1
ATOM 1400 C CA . ALA A 1 196 ? 12.950 -7.443 -11.519 1.00 70.94 196 ALA A CA 1
ATOM 1401 C C . ALA A 1 196 ? 13.330 -8.736 -12.277 1.00 70.94 196 ALA A C 1
ATOM 1403 O O . ALA A 1 196 ? 14.464 -8.810 -12.749 1.00 70.94 196 ALA A O 1
ATOM 1404 N N . PRO A 1 197 ? 12.431 -9.720 -12.494 1.00 72.25 197 PRO A N 1
ATOM 1405 C CA . PRO A 1 197 ? 12.713 -10.837 -13.398 1.00 72.25 197 PRO A CA 1
ATOM 1406 C C . PRO A 1 197 ? 13.072 -10.395 -14.826 1.00 72.25 197 PRO A C 1
ATOM 1408 O O . PRO A 1 197 ? 13.951 -10.993 -15.439 1.00 72.25 197 PRO A O 1
ATOM 1411 N N . LEU A 1 198 ? 12.449 -9.321 -15.334 1.00 75.50 198 LEU A N 1
ATOM 1412 C CA . LEU A 1 198 ? 12.727 -8.773 -16.668 1.00 75.50 198 LEU A CA 1
ATOM 1413 C C . LEU A 1 198 ? 14.124 -8.151 -16.741 1.00 75.50 198 LEU A C 1
ATOM 1415 O O . LEU A 1 198 ? 14.806 -8.311 -17.746 1.00 75.50 198 LEU A O 1
ATOM 1419 N N . LEU A 1 199 ? 14.568 -7.480 -15.670 1.00 76.25 199 LEU A N 1
ATOM 1420 C CA . LEU A 1 199 ? 15.940 -6.972 -15.571 1.00 76.25 199 LEU A CA 1
ATOM 1421 C C . LEU A 1 199 ? 16.955 -8.105 -15.561 1.00 76.25 199 LEU A C 1
ATOM 1423 O O . LEU A 1 199 ? 17.931 -8.049 -16.300 1.00 76.25 199 LEU A O 1
ATOM 1427 N N . VAL A 1 200 ? 16.717 -9.137 -14.751 1.00 80.81 200 VAL A N 1
ATOM 1428 C CA . VAL A 1 200 ? 17.622 -10.288 -14.659 1.00 80.81 200 VAL A CA 1
ATOM 1429 C C . VAL A 1 200 ? 17.746 -10.980 -16.016 1.00 80.81 200 VAL A C 1
ATOM 1431 O O . VAL A 1 200 ? 18.864 -11.195 -16.483 1.00 80.81 200 VAL A O 1
ATOM 1434 N N . LEU A 1 201 ? 16.627 -11.272 -16.690 1.00 78.69 201 LEU A N 1
ATOM 1435 C CA . LEU A 1 201 ? 16.668 -11.857 -18.034 1.00 78.69 201 LEU A CA 1
ATOM 1436 C C . LEU A 1 201 ? 17.288 -10.912 -19.070 1.00 78.69 201 LEU A C 1
ATOM 1438 O O . LEU A 1 201 ? 18.063 -11.370 -19.904 1.00 78.69 201 LEU A O 1
ATOM 1442 N N . GLY A 1 202 ? 16.985 -9.613 -19.016 1.00 74.50 202 GLY A N 1
ATOM 1443 C CA . GLY A 1 202 ? 17.549 -8.620 -19.931 1.00 74.50 202 GLY A CA 1
ATOM 1444 C C . GLY A 1 202 ? 19.071 -8.519 -19.817 1.00 74.50 202 GLY A C 1
ATOM 1445 O O . GLY A 1 202 ? 19.762 -8.510 -20.832 1.00 74.50 202 GLY A O 1
ATOM 1446 N N . VAL A 1 203 ? 19.609 -8.520 -18.593 1.00 81.12 203 VAL A N 1
ATOM 1447 C CA . VAL A 1 203 ? 21.060 -8.527 -18.337 1.00 81.12 203 VAL A CA 1
ATOM 1448 C C . VAL A 1 203 ? 21.705 -9.813 -18.854 1.00 81.12 203 VAL A C 1
ATOM 1450 O O . VAL A 1 203 ? 22.740 -9.745 -19.512 1.00 81.12 203 VAL A O 1
ATOM 1453 N N . LEU A 1 204 ? 21.092 -10.976 -18.604 1.00 83.31 204 LEU A N 1
ATOM 1454 C CA . LEU A 1 204 ? 21.591 -12.256 -19.118 1.00 83.31 204 LEU A CA 1
ATOM 1455 C C . LEU A 1 204 ? 21.619 -12.272 -20.651 1.00 83.31 204 LEU A C 1
ATOM 1457 O O . LEU A 1 204 ? 22.632 -12.645 -21.238 1.00 83.31 204 LEU A O 1
ATOM 1461 N N . TYR A 1 205 ? 20.539 -11.821 -21.294 1.00 79.75 205 TYR A N 1
ATOM 1462 C CA . TYR A 1 205 ? 20.452 -11.729 -22.750 1.00 79.75 205 TYR A CA 1
ATOM 1463 C C . TYR A 1 205 ? 21.537 -10.808 -23.315 1.00 79.75 205 TYR A C 1
ATOM 1465 O O . TYR A 1 205 ? 22.263 -11.194 -24.229 1.00 79.75 205 TYR A O 1
ATOM 1473 N N . ALA A 1 206 ? 21.703 -9.623 -22.723 1.00 77.19 206 ALA A N 1
ATOM 1474 C CA . ALA A 1 206 ? 22.729 -8.677 -23.138 1.00 77.19 206 ALA A CA 1
ATOM 1475 C C . ALA A 1 206 ? 24.143 -9.248 -22.986 1.00 77.19 206 ALA A C 1
ATOM 1477 O O . ALA A 1 206 ? 24.955 -9.120 -23.900 1.00 77.19 206 ALA A O 1
ATOM 1478 N N . GLY A 1 207 ? 24.426 -9.929 -21.872 1.00 74.88 207 GLY A N 1
ATOM 1479 C CA . GLY A 1 207 ? 25.710 -10.592 -21.647 1.00 74.88 207 GLY A CA 1
ATOM 1480 C C . GLY A 1 207 ? 26.024 -11.645 -22.711 1.00 74.88 207 GLY A C 1
ATOM 1481 O O . GLY A 1 207 ? 27.124 -11.646 -23.259 1.00 74.88 207 GLY A O 1
ATOM 1482 N N . VAL A 1 208 ? 25.050 -12.496 -23.054 1.00 83.56 208 VAL A N 1
ATOM 1483 C CA . VAL A 1 208 ? 25.206 -13.527 -24.095 1.00 83.56 208 VAL A CA 1
ATOM 1484 C C . VAL A 1 208 ? 25.453 -12.901 -25.466 1.00 83.56 208 VAL A C 1
ATOM 1486 O O . VAL A 1 208 ? 26.375 -13.314 -26.163 1.00 83.56 208 VAL A O 1
ATOM 1489 N N . VAL A 1 209 ? 24.675 -11.887 -25.855 1.00 79.56 209 VAL A N 1
ATOM 1490 C CA . VAL A 1 209 ? 24.825 -11.241 -27.169 1.00 79.56 209 VAL A CA 1
ATOM 1491 C C . VAL A 1 209 ? 26.164 -10.516 -27.284 1.00 79.56 209 VAL A C 1
ATOM 1493 O O . VAL A 1 209 ? 26.851 -10.671 -28.290 1.00 79.56 209 VAL A O 1
ATOM 1496 N N . VAL A 1 210 ? 26.580 -9.771 -26.255 1.00 78.38 210 VAL A N 1
ATOM 1497 C CA . VAL A 1 210 ? 27.892 -9.105 -26.249 1.00 78.38 210 VAL A CA 1
ATOM 1498 C C . VAL A 1 210 ? 29.022 -10.133 -26.347 1.00 78.38 210 VAL A C 1
ATOM 1500 O O . VAL A 1 210 ? 29.946 -9.935 -27.134 1.00 78.38 210 VAL A O 1
ATOM 1503 N N . ALA A 1 211 ? 28.940 -11.244 -25.608 1.00 78.69 211 ALA A N 1
ATOM 1504 C CA . ALA A 1 211 ? 29.932 -12.314 -25.677 1.00 78.69 211 ALA A CA 1
ATOM 1505 C C . ALA A 1 211 ? 29.990 -12.970 -27.067 1.00 78.69 211 ALA A C 1
ATOM 1507 O O . ALA A 1 211 ? 31.080 -13.201 -27.580 1.00 78.69 211 ALA A O 1
ATOM 1508 N N . LEU A 1 212 ? 28.841 -13.220 -27.705 1.00 83.06 212 LEU A N 1
ATOM 1509 C CA . LEU A 1 212 ? 28.774 -13.787 -29.056 1.00 83.06 212 LEU A CA 1
ATOM 1510 C C . LEU A 1 212 ? 29.355 -12.846 -30.114 1.00 83.06 212 LEU A C 1
ATOM 1512 O O . LEU A 1 212 ? 30.142 -13.285 -30.944 1.00 83.06 212 LEU A O 1
ATOM 1516 N N . VAL A 1 213 ? 29.014 -11.554 -30.064 1.00 79.25 213 VAL A N 1
ATOM 1517 C CA . VAL A 1 213 ? 29.574 -10.546 -30.980 1.00 79.25 213 VAL A CA 1
ATOM 1518 C C . VAL A 1 213 ? 31.094 -10.466 -30.836 1.00 79.25 213 VAL A C 1
ATOM 1520 O O . VAL A 1 213 ? 31.794 -10.318 -31.829 1.00 79.25 213 VAL A O 1
ATOM 1523 N N . ARG A 1 214 ? 31.608 -10.608 -29.610 1.00 76.38 214 ARG A N 1
ATOM 1524 C CA . ARG A 1 214 ? 33.049 -10.646 -29.327 1.00 76.38 214 ARG A CA 1
ATOM 1525 C C . ARG A 1 214 ? 33.727 -11.946 -29.741 1.00 76.38 214 ARG A C 1
ATOM 1527 O O . ARG A 1 214 ? 34.898 -11.918 -30.068 1.00 76.38 214 ARG A O 1
ATOM 1534 N N . ALA A 1 215 ? 33.031 -13.075 -29.681 1.00 77.31 215 ALA A N 1
ATOM 1535 C CA . ALA A 1 215 ? 33.573 -14.354 -30.130 1.00 77.31 215 ALA A CA 1
ATOM 1536 C C . ALA A 1 215 ? 33.592 -14.474 -31.665 1.00 77.31 215 ALA A C 1
ATOM 1538 O O . ALA A 1 215 ? 34.366 -15.258 -32.204 1.00 77.31 215 ALA A O 1
ATOM 1539 N N . ALA A 1 216 ? 32.732 -13.721 -32.358 1.00 77.19 216 ALA A N 1
ATOM 1540 C CA . ALA A 1 216 ? 32.615 -13.714 -33.814 1.00 77.19 216 ALA A CA 1
ATOM 1541 C 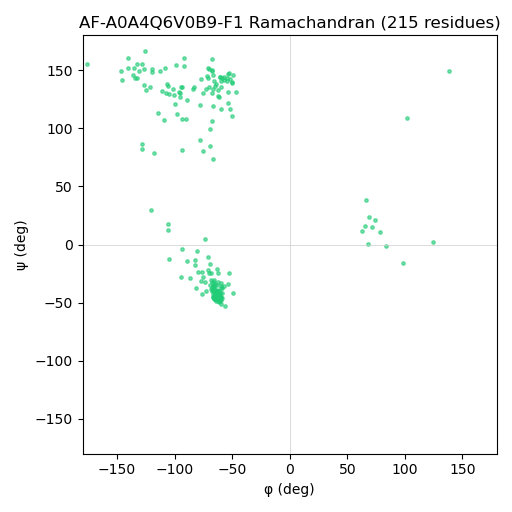C . ALA A 1 216 ? 33.459 -12.629 -34.515 1.00 77.19 216 ALA A C 1
ATOM 1543 O O . ALA A 1 216 ? 33.442 -12.579 -35.745 1.00 77.19 216 ALA A O 1
ATOM 1544 N N . GLY A 1 217 ? 34.143 -11.758 -33.762 1.00 54.41 217 GLY A N 1
ATOM 1545 C CA . GLY A 1 217 ? 34.919 -10.620 -34.270 1.00 54.41 217 GLY A CA 1
ATOM 1546 C C . GLY A 1 217 ? 36.334 -10.576 -33.722 1.00 54.41 217 GLY A C 1
ATOM 1547 O O . GLY A 1 217 ? 36.490 -10.783 -32.500 1.00 54.41 217 GLY A O 1
#

Foldseek 3Di:
DDPVVVCVLPPPVLLVLLVLLLQLCLLCVCCVVDDDVVSNVSSVVSNVVSVVVLVQQLQQPPADAQAADDPPADKDKFKKWWPDKFKAFQPRNHTDPPDPLPDPRIWIWTWIFTDDPPDAIATHIHIGSDCAPVQNDQPPPNFTRMAMWIAHPVCRSNIYGDNDDDPVNVVVNVVQSVDDDRPHPGPPPPDDRRCVSSNVSSVVSSVVVNVVVVVVD

Nearest PDB structures (foldseek):
  3ck5-assembly1_A  TM=2.861E-01  e=8.182E+00  Streptomyces coelicolor A3(2)

Solvent-accessible surface area (backbone atoms only — not comparable to full-atom values): 11776 Å² total; per-residue (Å²): 134,57,73,69,58,50,50,62,48,69,27,70,70,36,52,63,60,10,49,66,46,10,52,18,46,29,33,28,54,46,19,76,75,74,42,58,72,66,37,31,56,52,9,48,55,44,38,52,50,46,52,53,53,35,51,51,43,28,38,37,60,66,65,81,59,34,39,71,49,61,88,96,54,75,73,44,77,26,25,20,42,50,79,46,67,46,28,22,35,62,88,60,42,35,71,41,92,88,52,92,45,78,55,87,64,31,22,35,38,36,38,30,40,37,47,44,86,98,51,80,51,44,44,49,45,34,66,36,68,56,76,55,83,56,62,76,50,76,32,79,93,78,42,60,39,51,41,47,32,39,25,21,84,91,44,72,64,16,28,37,75,50,82,77,62,59,71,71,46,52,51,51,14,54,55,54,43,76,44,82,79,82,91,40,69,70,67,74,73,84,62,77,57,44,53,45,58,27,52,54,49,7,53,52,48,17,52,53,51,53,50,48,57,54,72,76,98

Sequence (217 aa):
MNRATFRALFGPPALLGALPVGAALTALGLGLTGGGRWLLLLGAAATAGALLLLAAVAESGNGSASLAPRPGRPTSYAPARVHGVRVVHAGSGRTLRDSDGRAQGTLFVFDLTVVPAGRSPYRVLVRHPLDVQGLAGRGKDGAPVTAVVAHDPEEPWRTVLPASPPPRERRRARELAAAPGPAAPPVTRTGLPAGAPLLVLGVLYAGVVVALVRAAG

Radius of gyration: 22.92 Å; Cα contacts (8 Å, |Δi|>4): 373; chains: 1; bounding box: 56×42×59 Å

pLDDT: mean 75.87, std 10.83, range [38.66, 92.12]